Protein AF-A0AAV0GW16-F1 (afdb_monomer)

Mean predicted aligned error: 17.38 Å

Structure (mmCIF, N/CA/C/O backbone):
data_AF-A0AAV0GW16-F1
#
_entry.id   AF-A0AAV0GW1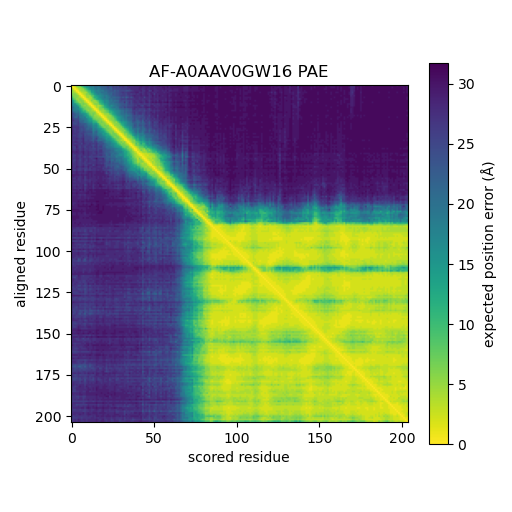6-F1
#
loop_
_atom_site.group_PDB
_atom_site.id
_atom_site.type_symbol
_atom_site.label_atom_id
_atom_site.label_alt_id
_atom_site.label_comp_id
_atom_site.label_asym_id
_atom_site.label_entity_id
_atom_site.label_seq_id
_atom_site.pdbx_PDB_ins_code
_atom_site.Cartn_x
_atom_site.Cartn_y
_atom_site.Cartn_z
_atom_site.occupancy
_atom_site.B_iso_or_equiv
_atom_site.auth_seq_id
_atom_site.auth_comp_id
_atom_site.auth_asym_id
_atom_site.auth_atom_id
_atom_site.pdbx_PDB_model_num
ATOM 1 N N . MET A 1 1 ? -28.898 -43.287 34.924 1.00 39.19 1 MET A N 1
ATOM 2 C CA . MET A 1 1 ? -27.456 -43.351 35.242 1.00 39.19 1 MET A CA 1
ATOM 3 C C . MET A 1 1 ? -26.983 -41.937 35.563 1.00 39.19 1 MET A C 1
ATOM 5 O O . MET A 1 1 ? -27.220 -41.078 34.731 1.00 39.19 1 MET A O 1
ATOM 9 N N . ALA A 1 2 ? -26.472 -41.736 36.789 1.00 35.16 2 ALA A N 1
ATOM 10 C CA . ALA A 1 2 ? -25.696 -40.616 37.378 1.00 35.16 2 ALA A CA 1
ATOM 11 C C . ALA A 1 2 ? -25.760 -39.210 36.710 1.00 35.16 2 ALA A C 1
ATOM 13 O O . ALA A 1 2 ? -25.444 -39.069 35.538 1.00 35.16 2 ALA A O 1
ATOM 14 N N . ALA A 1 3 ? -26.213 -38.130 37.377 1.00 35.91 3 ALA A N 1
ATOM 15 C CA . ALA A 1 3 ? -25.505 -37.348 38.424 1.00 35.91 3 ALA A CA 1
ATOM 16 C C . ALA A 1 3 ? -24.067 -36.971 37.994 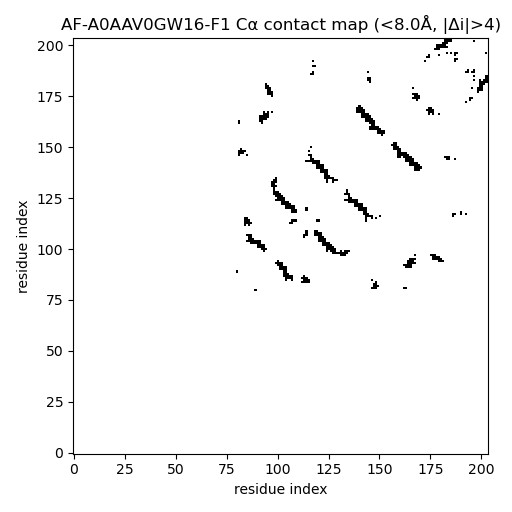1.00 35.91 3 ALA A C 1
ATOM 18 O O . ALA A 1 3 ? -23.332 -37.836 37.549 1.00 35.91 3 A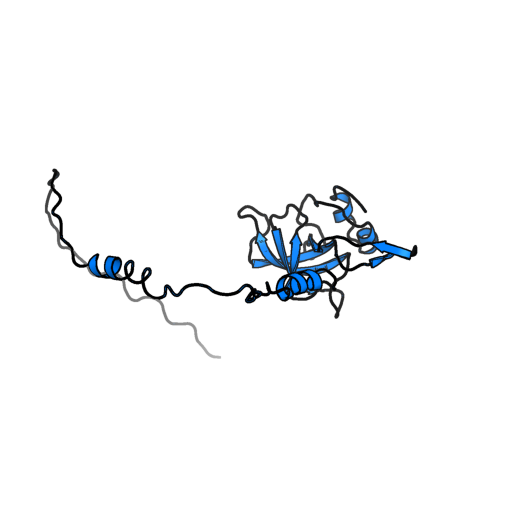LA A O 1
ATOM 19 N N . SER A 1 4 ? -23.504 -35.768 38.107 1.00 33.09 4 SER A N 1
ATOM 20 C CA . SER A 1 4 ? -23.794 -34.498 38.788 1.00 33.09 4 SER A CA 1
ATOM 21 C C . SER A 1 4 ? -22.495 -33.682 38.637 1.00 33.09 4 SER A C 1
ATOM 23 O O . SER A 1 4 ? -21.458 -34.286 38.880 1.00 33.09 4 SER A O 1
ATOM 25 N N . PHE A 1 5 ? -22.501 -32.383 38.293 1.00 35.19 5 PHE A N 1
ATOM 26 C CA . PHE A 1 5 ? -21.521 -31.383 38.795 1.00 35.19 5 PHE A CA 1
ATOM 27 C C . PHE A 1 5 ? -21.791 -29.976 38.219 1.00 35.19 5 PHE A C 1
ATOM 29 O O . PHE A 1 5 ? -21.162 -29.521 37.270 1.00 35.19 5 PHE A O 1
ATOM 36 N N . VAL A 1 6 ? -22.736 -29.257 38.824 1.00 39.56 6 VAL A N 1
ATOM 37 C CA . VAL A 1 6 ? -22.794 -27.787 38.788 1.00 39.56 6 VAL A CA 1
ATOM 38 C C . VAL A 1 6 ? -23.105 -27.351 40.213 1.00 39.56 6 VAL A C 1
ATOM 40 O O . VAL A 1 6 ? -24.219 -27.570 40.674 1.00 39.56 6 VAL A O 1
ATOM 43 N N . SER A 1 7 ? -22.138 -26.789 40.941 1.00 32.28 7 SER A N 1
ATOM 44 C CA . SER A 1 7 ? -22.401 -25.881 42.070 1.00 32.28 7 SER A CA 1
ATOM 45 C C . SER A 1 7 ? -21.114 -25.268 42.635 1.00 32.28 7 SER A C 1
ATOM 47 O O . SER A 1 7 ? -20.052 -25.880 42.567 1.00 32.28 7 SER A O 1
ATOM 49 N N . LYS A 1 8 ? -21.302 -24.102 43.279 1.00 33.88 8 LYS A N 1
ATOM 50 C CA . LYS A 1 8 ? -20.370 -23.269 44.070 1.00 33.88 8 LYS A CA 1
ATOM 51 C C . LYS A 1 8 ? -19.524 -22.317 43.205 1.00 33.88 8 LYS A C 1
ATOM 53 O O . LYS A 1 8 ? -18.717 -22.756 42.410 1.00 33.88 8 LYS A O 1
ATOM 58 N N . PHE A 1 9 ? -19.678 -20.993 43.261 1.00 29.83 9 PHE A N 1
ATOM 59 C CA . PHE A 1 9 ? -19.830 -20.138 44.440 1.00 29.83 9 PHE A CA 1
ATOM 60 C C . PHE A 1 9 ? -20.641 -18.870 44.104 1.00 29.83 9 PHE A C 1
ATOM 62 O O . PHE A 1 9 ? -20.301 -18.117 43.196 1.00 29.83 9 PHE A O 1
ATOM 69 N N . SER A 1 10 ? -21.694 -18.614 44.876 1.00 31.56 10 SER A N 1
ATOM 70 C CA . SER A 1 10 ? -22.398 -17.334 44.966 1.00 31.56 10 SER A CA 1
ATOM 71 C C . SER A 1 10 ? -22.717 -17.105 46.443 1.00 31.56 10 SER A C 1
ATOM 73 O O . SER A 1 10 ? -23.150 -18.039 47.112 1.00 31.56 10 SER A O 1
ATOM 75 N N . ARG A 1 11 ? -22.549 -15.855 46.896 1.00 33.62 11 ARG A N 1
ATOM 76 C CA . ARG A 1 11 ? -22.995 -15.268 48.178 1.00 33.62 11 ARG A CA 1
ATOM 77 C C . ARG A 1 11 ? -22.187 -15.594 49.440 1.00 33.62 11 ARG A C 1
ATOM 79 O O . ARG A 1 11 ? -22.457 -16.575 50.112 1.00 33.62 11 ARG A O 1
ATOM 86 N N . VAL A 1 12 ? -21.344 -14.635 49.828 1.00 39.59 12 VAL A N 1
ATOM 87 C CA . VAL A 1 12 ? -21.181 -14.087 51.195 1.00 39.59 12 VAL A CA 1
ATOM 88 C C . VAL A 1 12 ? -20.688 -12.645 50.981 1.00 39.59 12 VAL A C 1
ATOM 90 O O . VAL A 1 12 ? -19.811 -12.445 50.154 1.00 39.59 12 VAL A O 1
ATOM 93 N N . GLY A 1 13 ? -21.174 -11.560 51.572 1.00 31.42 13 GLY A N 1
ATOM 94 C CA . GLY A 1 13 ? -22.256 -11.285 52.502 1.00 31.42 13 GLY A CA 1
ATOM 95 C C . GLY A 1 13 ? -22.399 -9.755 52.532 1.00 31.42 13 GLY A C 1
ATOM 96 O O . GLY A 1 13 ? -21.408 -9.028 52.494 1.00 31.42 13 GLY A O 1
ATOM 97 N N . ARG A 1 14 ? -23.637 -9.267 52.513 1.00 35.84 14 ARG A N 1
ATOM 98 C CA . ARG A 1 14 ? -24.006 -7.858 52.678 1.00 35.84 14 ARG A CA 1
ATOM 99 C C . ARG A 1 14 ? -24.719 -7.758 54.031 1.00 35.84 14 ARG A C 1
ATOM 101 O O . ARG A 1 14 ? -25.524 -8.637 54.322 1.00 35.84 14 ARG A O 1
ATOM 108 N N . SER A 1 15 ? -24.481 -6.659 54.752 1.00 31.80 15 SER A N 1
ATOM 109 C CA . SER A 1 15 ? -25.256 -6.137 55.897 1.00 31.80 15 SER A CA 1
ATOM 110 C C . SER A 1 15 ? -24.822 -6.536 57.314 1.00 31.80 15 SER A C 1
ATOM 112 O O . SER A 1 15 ? -25.189 -7.604 57.783 1.00 31.80 15 SER A O 1
ATOM 114 N N . LEU A 1 16 ? -24.182 -5.588 58.012 1.00 41.06 16 LEU A N 1
ATOM 115 C CA . LEU A 1 16 ? -24.528 -5.093 59.360 1.00 41.06 16 LEU A CA 1
ATOM 116 C C . LEU A 1 16 ? -24.156 -3.585 59.347 1.00 41.06 16 LEU A C 1
ATOM 118 O O . LEU A 1 16 ? -23.026 -3.254 59.006 1.00 41.06 16 LEU A O 1
ATOM 122 N N . LEU A 1 17 ? -25.127 -2.654 59.317 1.00 36.16 17 LEU A N 1
ATOM 123 C CA . LEU A 1 17 ? -25.604 -1.853 60.471 1.00 36.16 17 LEU A CA 1
ATOM 124 C C . LEU A 1 17 ? -24.424 -1.319 61.301 1.00 36.16 17 LEU A C 1
ATOM 126 O O . LEU A 1 17 ? -23.663 -2.109 61.834 1.00 36.16 17 LEU A O 1
ATOM 130 N N . GLY A 1 18 ? -24.148 -0.028 61.444 1.00 28.59 18 GLY A N 1
ATOM 131 C CA . GLY A 1 18 ? -24.981 1.154 61.665 1.00 28.59 18 GLY A CA 1
ATOM 132 C C . GLY A 1 18 ? -24.067 2.090 62.478 1.00 28.59 18 GLY A C 1
ATOM 133 O O . GLY A 1 18 ? -23.353 1.629 63.357 1.00 28.59 18 GLY A O 1
ATOM 134 N N . GLY A 1 19 ? -23.851 3.327 62.047 1.00 29.55 19 GLY A N 1
ATOM 135 C CA . GLY A 1 19 ? -24.472 4.466 62.713 1.00 29.55 19 GLY A CA 1
ATOM 136 C C . GLY A 1 19 ? -23.567 5.040 63.804 1.00 29.55 19 GLY A C 1
ATOM 137 O O . GLY A 1 19 ? -23.519 4.497 64.893 1.00 29.55 19 GLY A O 1
ATOM 138 N N . LEU A 1 20 ? -22.904 6.161 63.514 1.00 36.94 20 LEU A N 1
ATOM 139 C CA . LEU A 1 20 ? -22.552 7.186 64.499 1.00 36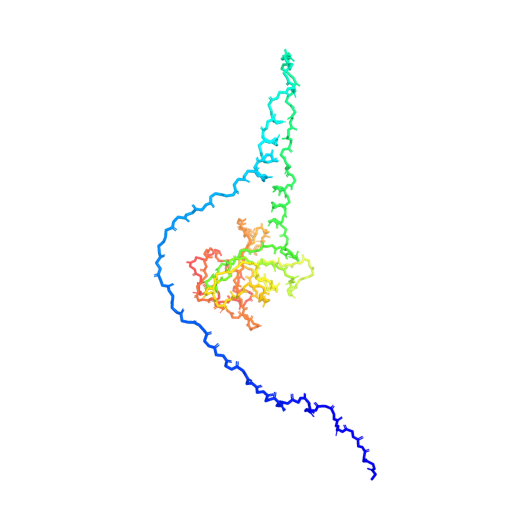.94 20 LEU A CA 1
ATOM 140 C C . LEU A 1 20 ? -22.448 8.531 63.766 1.00 36.94 20 LEU A C 1
ATOM 142 O O . LEU A 1 20 ? -21.527 8.799 63.000 1.00 36.94 20 LEU A O 1
ATOM 146 N N . SER A 1 21 ? -23.484 9.334 63.982 1.00 35.69 21 SER A N 1
ATOM 147 C CA . SER A 1 21 ? -23.526 10.790 63.845 1.00 35.69 21 SER A CA 1
ATOM 148 C C . SER A 1 21 ? -22.483 11.424 64.795 1.00 35.69 21 SER A C 1
ATOM 150 O O . SER A 1 21 ? -22.167 10.797 65.799 1.00 35.69 21 SER A O 1
ATOM 152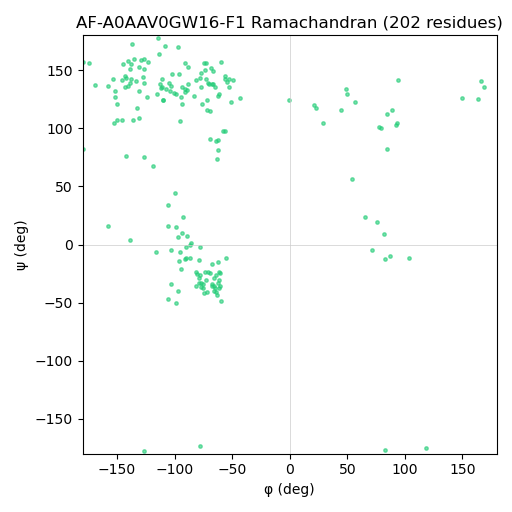 N N . ASN A 1 22 ? -21.929 12.628 64.655 1.00 39.06 22 ASN A N 1
ATOM 153 C CA . ASN A 1 22 ? -22.527 13.925 64.350 1.00 39.06 22 ASN A CA 1
ATOM 154 C C . ASN A 1 22 ? -21.403 14.987 64.303 1.00 39.06 22 ASN A C 1
ATOM 156 O O . ASN A 1 22 ? -20.412 14.840 65.009 1.00 39.06 22 ASN A O 1
ATOM 160 N N . ASN A 1 23 ? -21.680 16.085 63.589 1.00 34.44 23 ASN A N 1
ATOM 161 C CA . ASN A 1 23 ? -21.263 17.476 63.838 1.00 34.44 23 ASN A CA 1
ATOM 162 C C . ASN A 1 23 ? -19.768 17.828 63.967 1.00 34.44 23 ASN A C 1
ATOM 164 O O . ASN A 1 23 ? -19.107 17.442 64.918 1.00 34.44 23 ASN A O 1
ATOM 168 N N . ILE A 1 24 ? -19.311 18.751 63.112 1.00 40.38 24 ILE A N 1
ATOM 169 C CA . ILE A 1 24 ? -18.955 20.119 63.530 1.00 40.38 24 ILE A CA 1
ATOM 170 C C . ILE A 1 24 ? -18.999 21.046 62.307 1.00 40.38 24 ILE A C 1
ATOM 172 O O . ILE A 1 24 ? -18.590 20.710 61.197 1.00 40.38 24 ILE A O 1
ATOM 176 N N . SER A 1 25 ? -19.589 22.201 62.565 1.00 34.25 25 SER A N 1
ATOM 177 C CA . SER A 1 25 ? -19.971 23.291 61.688 1.00 34.25 25 SER A CA 1
ATOM 178 C C . SER A 1 25 ? -18.786 24.133 61.196 1.00 34.25 25 SER A C 1
ATOM 180 O O . SER A 1 25 ? -17.801 24.316 61.902 1.00 34.25 25 SER A O 1
ATOM 182 N N . SER A 1 26 ? -18.955 24.692 59.995 1.00 37.28 26 SER A N 1
ATOM 183 C CA . SER A 1 26 ? -18.597 26.060 59.578 1.00 37.28 26 SER A CA 1
ATOM 184 C C . SER A 1 26 ? -17.518 26.830 60.359 1.00 37.28 26 SER A C 1
ATOM 186 O O . SER A 1 26 ? -17.804 27.297 61.455 1.00 37.28 26 SER A O 1
ATOM 188 N N . VAL A 1 27 ? -16.408 27.177 59.694 1.00 37.12 27 VAL A N 1
ATOM 189 C CA . VAL A 1 27 ? -15.831 28.539 59.726 1.00 37.12 27 VAL A CA 1
ATOM 190 C C . VAL A 1 27 ? -15.108 28.792 58.398 1.00 37.12 27 VAL A C 1
ATOM 192 O O . VAL A 1 27 ? -14.186 28.069 58.030 1.00 37.12 27 VAL A O 1
ATOM 195 N N . ALA A 1 28 ? -15.534 29.828 57.677 1.00 34.38 28 ALA A N 1
ATOM 196 C CA . ALA A 1 28 ? -14.745 30.488 56.646 1.00 34.38 28 ALA A CA 1
ATOM 197 C C . ALA A 1 28 ? -14.016 31.678 57.286 1.00 34.38 28 ALA A C 1
ATOM 199 O O . ALA A 1 28 ? -14.663 32.415 58.025 1.00 34.38 28 ALA A O 1
ATOM 200 N N . ALA A 1 29 ? -12.723 31.865 56.992 1.00 32.16 29 ALA A N 1
ATOM 201 C CA . ALA A 1 29 ? -12.080 33.155 56.686 1.00 32.16 29 ALA A CA 1
ATOM 202 C C . ALA A 1 29 ? -10.542 33.082 56.798 1.00 32.16 29 ALA A C 1
ATOM 204 O O . ALA A 1 29 ? -9.988 32.731 57.830 1.00 32.16 29 ALA A O 1
ATOM 205 N N . SER A 1 30 ? -9.902 33.484 55.697 1.00 30.91 30 SER A N 1
ATOM 206 C CA . SER A 1 30 ? -8.703 34.328 55.585 1.00 30.91 30 SER A CA 1
ATOM 207 C C . SER A 1 30 ? -7.419 34.057 56.389 1.00 30.91 30 SER A C 1
ATOM 209 O O . SER A 1 30 ? -7.362 34.199 57.605 1.00 30.91 30 SER A O 1
ATOM 211 N N . SER A 1 31 ? -6.347 34.050 55.590 1.00 30.75 31 SER A N 1
ATOM 212 C CA . SER A 1 31 ? -5.065 34.740 55.791 1.00 30.75 31 SER A CA 1
ATOM 213 C C . SER A 1 31 ? -3.913 33.984 56.453 1.00 30.75 31 SER A C 1
ATOM 215 O O . SER A 1 31 ? -4.058 33.266 57.433 1.00 30.75 31 SER A O 1
ATOM 217 N N . THR A 1 32 ? -2.740 34.283 55.892 1.00 31.56 32 THR A N 1
ATOM 218 C CA . THR A 1 32 ? -1.381 34.062 56.394 1.00 31.56 32 THR A CA 1
ATOM 219 C C . THR A 1 32 ? -0.811 32.651 56.244 1.00 31.56 32 THR A C 1
ATOM 221 O O . THR A 1 32 ? -1.064 31.727 57.008 1.00 31.56 32 THR A O 1
ATOM 224 N N . SER A 1 33 ? 0.019 32.524 55.210 1.00 42.53 33 SER A N 1
ATOM 225 C CA . SER A 1 33 ? 1.102 31.555 55.095 1.00 42.53 33 SER A CA 1
ATOM 226 C C . SER A 1 33 ? 2.016 31.619 56.323 1.00 42.53 33 SER A C 1
ATOM 228 O O . SER A 1 33 ? 2.369 32.719 56.751 1.00 42.53 33 SER A O 1
ATOM 230 N N . PRO A 1 34 ? 2.521 30.469 56.786 1.00 42.66 34 PRO A N 1
ATOM 231 C CA . PRO A 1 34 ? 3.844 30.412 57.371 1.00 42.66 34 PRO A CA 1
ATOM 232 C C . PRO A 1 34 ? 4.773 29.550 56.517 1.00 42.66 34 PRO A C 1
ATOM 234 O O . PRO A 1 34 ? 4.467 28.423 56.122 1.00 42.66 34 PRO A O 1
ATOM 237 N N . GLU A 1 35 ? 5.924 30.143 56.235 1.00 43.62 35 GLU A N 1
ATOM 238 C CA . GLU A 1 35 ? 7.130 29.508 55.736 1.00 43.62 35 GLU A CA 1
ATOM 239 C C . GLU A 1 35 ? 7.548 28.327 56.621 1.00 43.62 35 GLU A C 1
ATOM 241 O O . GLU A 1 35 ? 7.633 28.450 57.841 1.00 43.62 35 GLU A O 1
ATOM 246 N N . LEU A 1 36 ? 7.915 27.213 55.985 1.00 40.53 36 LEU A N 1
ATOM 247 C CA . LEU A 1 36 ? 8.801 26.198 56.557 1.00 40.53 36 LEU A CA 1
ATOM 248 C C . LEU A 1 36 ? 9.956 25.939 55.580 1.00 40.53 36 LEU A C 1
ATOM 250 O O . LEU A 1 36 ? 9.963 25.022 54.764 1.00 40.53 36 LEU A O 1
ATOM 254 N N . THR A 1 37 ? 10.860 26.914 55.587 1.00 43.00 37 THR A N 1
ATOM 255 C CA . THR A 1 37 ? 12.311 26.782 55.781 1.00 43.00 37 THR A CA 1
ATOM 256 C C . THR A 1 37 ? 13.011 25.477 55.341 1.00 43.00 37 THR A C 1
ATOM 258 O O . THR A 1 37 ? 13.042 24.447 56.005 1.00 43.00 37 THR A O 1
ATOM 261 N N . SER A 1 38 ? 13.706 25.604 54.207 1.00 52.28 38 SER A N 1
ATOM 262 C CA . SER A 1 38 ? 15.170 25.444 54.100 1.00 52.28 38 SER A CA 1
ATOM 263 C C . SER A 1 38 ? 15.835 24.155 54.615 1.00 52.28 38 SER A C 1
ATOM 265 O O . SER A 1 38 ? 16.801 24.215 55.376 1.00 52.28 38 SER A O 1
ATOM 267 N N . SER A 1 39 ? 15.429 22.977 54.139 1.00 54.22 39 SER A N 1
ATOM 268 C CA . SER A 1 39 ? 16.299 21.780 54.247 1.00 54.22 39 SER A CA 1
ATOM 269 C C . SER A 1 39 ? 16.338 20.874 53.013 1.00 54.22 39 SER A C 1
ATOM 271 O O . SER A 1 39 ? 17.020 19.859 53.030 1.00 54.22 39 SER A O 1
ATOM 273 N N . SER A 1 40 ? 15.674 21.236 51.909 1.00 51.53 40 SER A N 1
ATOM 274 C CA . SER A 1 40 ? 15.709 20.439 50.662 1.00 51.53 40 SER A CA 1
ATOM 275 C C . SER A 1 40 ? 16.359 21.148 49.463 1.00 51.53 40 SER A C 1
ATOM 277 O O . SER A 1 40 ? 16.612 20.506 48.449 1.00 51.53 40 SER A O 1
ATOM 279 N N . ASN A 1 41 ? 16.721 22.433 49.586 1.00 55.97 41 ASN A N 1
ATOM 280 C CA . ASN A 1 41 ? 17.393 23.196 48.518 1.00 55.97 41 ASN A CA 1
ATOM 281 C C . ASN A 1 41 ? 18.929 23.241 48.627 1.00 55.97 41 ASN A C 1
ATOM 283 O O . ASN A 1 41 ? 19.586 23.698 47.697 1.00 55.97 41 ASN A O 1
ATOM 287 N N . ALA A 1 42 ? 19.526 22.717 49.703 1.00 51.28 42 ALA A N 1
ATOM 288 C CA . ALA A 1 42 ? 20.986 22.671 49.847 1.00 51.28 42 ALA A CA 1
ATOM 289 C C . ALA A 1 42 ? 21.642 21.535 49.033 1.00 51.28 42 ALA A C 1
ATOM 291 O O . ALA A 1 42 ? 22.787 21.665 48.610 1.00 51.28 42 ALA A O 1
ATOM 292 N N . LEU A 1 43 ? 20.912 20.449 48.744 1.00 52.84 43 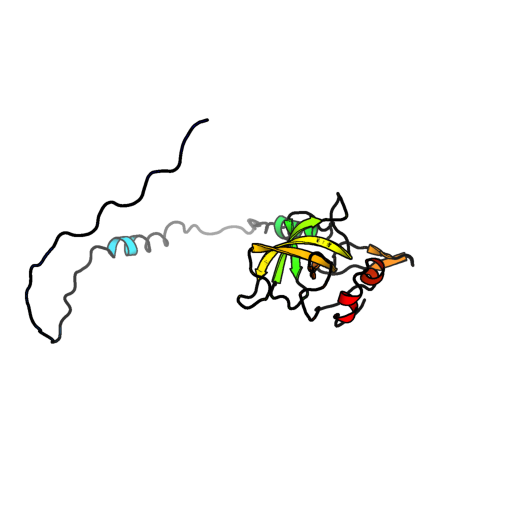LEU A N 1
ATOM 293 C CA . LEU A 1 43 ? 21.407 19.378 47.868 1.00 52.84 43 LEU A CA 1
ATOM 294 C C . LEU A 1 43 ? 21.312 19.743 46.381 1.00 52.84 43 LEU A C 1
ATOM 296 O O . LEU A 1 43 ? 22.158 19.321 45.597 1.00 52.84 43 LEU A O 1
ATOM 300 N N . TYR A 1 44 ? 20.343 20.580 45.999 1.00 53.94 44 TYR A N 1
ATOM 301 C CA . TYR A 1 44 ? 20.201 21.037 44.616 1.00 53.94 44 TYR A CA 1
ATOM 302 C C . TYR A 1 44 ? 21.154 22.188 44.253 1.00 53.94 44 TYR A C 1
ATOM 304 O O . TYR A 1 44 ? 21.557 22.279 43.101 1.00 53.94 44 TYR A O 1
ATOM 312 N N . GLN A 1 45 ? 21.616 22.992 45.220 1.00 50.22 45 GLN A N 1
ATOM 313 C CA . GLN A 1 45 ? 22.629 24.034 44.972 1.00 50.22 45 GLN A CA 1
ATOM 314 C C . GLN A 1 45 ? 24.090 23.576 45.147 1.00 50.22 45 GLN A C 1
ATOM 316 O O . GLN A 1 45 ? 25.000 24.282 44.713 1.00 50.22 45 GLN A O 1
ATOM 321 N N . MET A 1 46 ? 24.358 22.391 45.712 1.00 48.59 46 MET A N 1
ATOM 322 C CA . MET A 1 46 ? 25.714 21.808 45.698 1.00 48.59 46 MET A CA 1
ATOM 323 C C . MET A 1 46 ? 26.053 21.089 44.384 1.00 48.59 46 MET A C 1
ATOM 325 O O . MET A 1 46 ? 27.230 20.979 44.049 1.00 48.59 46 MET A O 1
ATOM 329 N N . LEU A 1 47 ? 25.055 20.637 43.617 1.00 51.44 47 LEU A N 1
ATOM 330 C CA . LEU A 1 47 ? 25.288 19.925 42.353 1.00 51.44 47 LEU A CA 1
ATOM 331 C C . LEU A 1 47 ? 25.447 20.846 41.133 1.00 51.44 47 LEU A C 1
ATOM 333 O O . LEU A 1 47 ? 25.940 20.394 40.104 1.00 51.44 47 LEU A O 1
ATOM 337 N N . GLU A 1 48 ? 25.137 22.139 41.248 1.00 52.56 48 GLU A N 1
ATOM 338 C CA . GLU A 1 48 ? 25.383 23.118 40.173 1.00 52.56 48 GLU A CA 1
ATOM 339 C C . GLU A 1 48 ? 26.757 23.810 40.263 1.00 52.56 48 GLU A C 1
ATOM 341 O O . GLU A 1 48 ? 27.225 24.379 39.279 1.00 52.56 48 GLU A O 1
ATOM 346 N N . ASN A 1 49 ? 27.475 23.684 41.385 1.00 48.56 49 ASN A N 1
ATOM 347 C CA . ASN A 1 49 ? 28.811 24.278 41.563 1.00 48.56 49 ASN A CA 1
ATOM 348 C C . ASN A 1 49 ? 29.983 23.311 41.302 1.00 48.56 49 ASN A C 1
ATOM 350 O O . ASN A 1 49 ? 31.141 23.680 41.486 1.00 48.56 49 ASN A O 1
ATOM 354 N N . LEU A 1 50 ? 29.706 22.098 40.814 1.00 43.22 50 LEU A N 1
ATOM 355 C CA . LEU A 1 50 ? 30.715 21.109 40.401 1.00 43.22 50 LEU A CA 1
ATOM 356 C C . LEU A 1 50 ? 30.840 20.965 38.874 1.00 43.22 50 LEU A C 1
ATOM 358 O O . LEU A 1 50 ? 31.433 20.006 38.392 1.00 43.22 50 LEU A O 1
ATOM 362 N N . SER A 1 51 ? 30.316 21.929 38.107 1.00 49.81 51 SER A N 1
ATOM 363 C CA . SER A 1 51 ? 30.471 21.966 36.644 1.00 49.81 51 SER A CA 1
ATOM 364 C C . SER A 1 51 ? 31.516 22.976 36.151 1.00 49.81 51 SER A C 1
ATOM 366 O O . SER A 1 51 ? 31.793 23.017 34.954 1.00 49.81 51 SER A O 1
ATOM 368 N N . TYR A 1 52 ? 32.122 23.788 37.026 1.00 51.00 52 TYR A N 1
ATOM 369 C CA . TYR A 1 52 ? 33.024 24.859 36.589 1.00 51.00 52 TYR A CA 1
ATOM 370 C C . TYR A 1 52 ? 34.225 25.046 37.518 1.00 51.00 52 TYR A C 1
ATOM 372 O O . TYR A 1 52 ? 34.270 26.001 38.287 1.00 51.00 52 TYR A O 1
ATOM 380 N N . ARG A 1 53 ? 35.212 24.146 37.425 1.00 50.69 53 ARG A N 1
ATOM 381 C CA . ARG A 1 53 ? 36.668 24.402 37.550 1.00 50.69 53 ARG A CA 1
ATOM 382 C C . ARG A 1 53 ? 37.408 23.078 37.732 1.00 50.69 53 ARG A C 1
ATOM 384 O O . ARG A 1 53 ? 36.966 22.243 38.506 1.00 50.69 53 ARG A O 1
ATOM 391 N N . LEU A 1 54 ? 38.572 22.980 37.078 1.00 43.62 54 LEU A N 1
ATOM 392 C CA . LEU A 1 54 ? 39.421 21.796 36.842 1.00 43.62 54 LEU A CA 1
ATOM 393 C C . LEU A 1 54 ? 38.923 21.039 35.598 1.00 43.62 54 LEU A C 1
ATOM 395 O O . LEU A 1 54 ? 38.110 20.138 35.690 1.00 43.62 54 LEU A O 1
ATOM 399 N N . PHE A 1 55 ? 39.276 21.420 34.375 1.00 37.62 55 PHE A N 1
ATOM 400 C CA . PHE A 1 55 ? 40.640 21.476 33.860 1.00 37.62 55 PHE A CA 1
ATOM 401 C C . PHE A 1 55 ? 40.749 22.587 32.807 1.00 37.62 55 PHE A C 1
ATOM 403 O O . PHE A 1 55 ? 40.260 22.458 31.689 1.00 37.62 55 PHE A O 1
ATOM 410 N N . GLY A 1 56 ? 41.411 23.682 33.175 1.00 42.75 56 GLY A N 1
ATOM 411 C CA . GLY A 1 56 ? 42.034 24.581 32.215 1.00 42.75 56 GLY A CA 1
ATOM 412 C C . GLY A 1 56 ? 43.495 24.178 32.080 1.00 42.75 56 GLY A C 1
ATOM 413 O O . GLY A 1 56 ? 44.274 24.444 32.989 1.00 42.75 56 GLY A O 1
ATOM 414 N N . TYR A 1 57 ? 43.856 23.557 30.960 1.00 43.16 57 TYR A N 1
ATOM 415 C CA . TYR A 1 57 ? 45.226 23.551 30.460 1.00 43.16 57 TYR A CA 1
ATOM 416 C C . TYR A 1 57 ? 45.195 23.943 28.985 1.00 43.16 57 TYR A C 1
ATOM 418 O O . TYR A 1 57 ? 44.656 23.245 28.133 1.00 43.16 57 TYR A O 1
ATOM 426 N N . VAL A 1 58 ? 45.694 25.157 28.778 1.00 43.88 58 VAL A N 1
ATOM 427 C CA . VAL A 1 58 ? 46.397 25.716 27.622 1.00 43.88 58 VAL A CA 1
ATOM 428 C C . VAL A 1 58 ? 46.614 24.750 26.445 1.00 43.88 58 VAL A C 1
ATOM 430 O O . VAL A 1 58 ? 47.242 23.703 26.583 1.00 43.88 58 VAL A O 1
ATOM 433 N N . LEU A 1 59 ? 46.138 25.189 25.275 1.00 47.91 59 LEU A N 1
ATOM 434 C CA . LEU A 1 59 ? 46.432 24.652 23.943 1.00 47.91 59 LEU A CA 1
ATOM 435 C C . LEU A 1 59 ? 47.945 24.491 23.727 1.00 47.91 59 LEU A C 1
ATOM 437 O O . LEU A 1 59 ? 48.715 25.394 24.059 1.00 47.91 59 LEU A O 1
ATOM 441 N N . PRO A 1 60 ? 48.364 23.413 23.052 1.00 46.19 60 PRO A N 1
ATOM 442 C CA . PRO A 1 60 ? 48.858 23.662 21.702 1.00 46.19 60 PRO A CA 1
ATOM 443 C C . PRO A 1 60 ? 48.451 22.588 20.679 1.00 46.19 60 PRO A C 1
ATOM 445 O O . PRO A 1 60 ? 48.253 21.422 21.005 1.00 46.19 60 PRO A O 1
ATOM 448 N N . CYS A 1 61 ? 48.488 23.011 19.415 1.00 35.47 61 CYS A N 1
ATOM 449 C CA . CYS A 1 61 ? 48.644 22.209 18.199 1.00 35.47 61 CYS A CA 1
ATOM 450 C C . CYS A 1 61 ? 47.397 21.626 17.496 1.00 35.47 61 CYS A C 1
ATOM 452 O O . CYS A 1 61 ? 46.720 20.708 17.956 1.00 35.47 61 CYS A O 1
ATOM 454 N N . ASP A 1 62 ? 47.214 22.131 16.273 1.00 48.25 62 ASP A N 1
ATOM 455 C CA . ASP A 1 62 ? 46.271 21.775 15.210 1.00 48.25 62 ASP A CA 1
ATOM 456 C C . ASP A 1 62 ? 46.448 20.350 14.652 1.00 48.25 62 ASP A C 1
ATOM 458 O O . ASP A 1 62 ? 46.938 20.161 13.539 1.00 48.25 62 ASP A O 1
ATOM 462 N N . SER A 1 63 ? 46.062 19.302 15.384 1.00 51.31 63 SER A N 1
ATOM 463 C CA . SER A 1 63 ? 46.037 17.950 14.774 1.00 51.31 63 SER A CA 1
ATOM 464 C C . SER A 1 63 ? 45.128 16.909 15.429 1.00 51.31 63 SER A C 1
ATOM 466 O O . SER A 1 63 ? 45.216 15.729 15.108 1.00 51.31 63 SER A O 1
ATOM 468 N N . CYS A 1 64 ? 44.183 17.308 16.277 1.00 41.38 64 CYS A N 1
ATOM 469 C CA . CYS A 1 64 ? 43.134 16.400 16.747 1.00 41.38 64 CYS A CA 1
ATOM 470 C C . CYS A 1 64 ? 41.754 16.907 16.338 1.00 41.38 64 CYS A C 1
ATOM 472 O O . CYS A 1 64 ? 40.909 17.240 17.164 1.00 41.38 64 CYS A O 1
ATOM 474 N N . LEU A 1 65 ? 41.505 16.879 15.027 1.00 45.31 65 LEU A N 1
ATOM 475 C CA . LEU A 1 65 ? 40.183 16.515 14.525 1.00 45.31 65 LEU A CA 1
ATOM 476 C C . LEU A 1 65 ? 39.938 15.071 14.970 1.00 45.31 65 LEU A C 1
ATOM 478 O O . LEU A 1 65 ? 40.174 14.119 14.230 1.00 45.31 65 LEU A O 1
ATOM 482 N N . PHE A 1 66 ? 39.513 14.910 16.223 1.00 37.41 66 PHE A N 1
ATOM 483 C CA . PHE A 1 66 ? 38.816 13.715 16.652 1.00 37.41 66 PHE A CA 1
ATOM 484 C C . PHE A 1 66 ? 37.521 13.717 15.842 1.00 37.41 66 PHE A C 1
ATOM 486 O O . PHE A 1 66 ? 36.536 14.361 16.200 1.00 37.41 66 PHE A O 1
ATOM 493 N N . LEU A 1 67 ? 37.594 13.104 14.661 1.00 46.06 67 LEU A N 1
ATOM 494 C CA . LEU A 1 67 ? 36.453 12.790 13.830 1.00 46.06 67 LEU A CA 1
ATOM 495 C C . LEU A 1 67 ? 35.524 11.954 14.706 1.00 46.06 67 LEU A C 1
ATOM 497 O O . LEU A 1 67 ? 35.705 10.749 14.862 1.00 46.06 67 LEU A O 1
ATOM 501 N N . MET A 1 68 ? 34.522 12.606 15.294 1.00 44.94 68 MET A N 1
ATOM 502 C CA . MET A 1 68 ? 33.267 11.928 15.547 1.00 44.94 68 MET A CA 1
ATOM 503 C C . MET A 1 68 ? 32.748 11.552 14.163 1.00 44.94 68 MET A C 1
ATOM 505 O O . MET A 1 68 ? 32.113 12.353 13.481 1.00 44.94 68 MET A O 1
ATOM 509 N N . GLU A 1 69 ? 33.130 10.362 13.700 1.00 52.34 69 GLU A N 1
ATOM 510 C CA . GLU A 1 69 ? 32.474 9.710 12.581 1.00 52.34 69 GLU A CA 1
ATOM 511 C C . GLU A 1 69 ? 31.003 9.567 12.971 1.00 52.34 69 GLU A C 1
ATOM 513 O O . GLU A 1 69 ? 30.605 8.672 13.718 1.00 52.34 69 GLU A O 1
ATOM 518 N N . GLU A 1 70 ? 30.192 10.508 12.489 1.00 56.97 70 GLU A N 1
ATOM 519 C CA . GLU A 1 70 ? 28.752 10.345 12.359 1.00 56.97 70 GLU A CA 1
ATOM 520 C C . GLU A 1 70 ? 28.499 8.939 11.797 1.00 56.97 70 GLU A C 1
ATOM 522 O O . GLU A 1 70 ? 29.092 8.584 10.770 1.00 56.97 70 GLU A O 1
ATOM 527 N N . PRO A 1 71 ? 27.668 8.102 12.440 1.00 49.81 71 PRO A N 1
ATOM 528 C CA . PRO A 1 71 ? 27.521 6.713 12.047 1.00 49.81 71 PRO A CA 1
ATOM 529 C C . PRO A 1 71 ? 26.809 6.644 10.691 1.00 49.81 71 PRO A C 1
ATOM 531 O O . PRO A 1 71 ? 25.585 6.527 10.592 1.00 49.81 71 PRO A O 1
ATOM 534 N N . SER A 1 72 ? 27.602 6.652 9.621 1.00 54.03 72 SER A N 1
ATOM 535 C CA . SER A 1 72 ? 27.206 6.425 8.227 1.00 54.03 72 SER A CA 1
ATOM 536 C C . SER A 1 72 ? 26.472 5.088 8.035 1.00 54.03 72 SER A C 1
ATOM 538 O O . SER A 1 72 ? 25.812 4.872 7.015 1.00 54.03 72 SER A O 1
ATOM 540 N N . SER A 1 73 ? 26.494 4.210 9.044 1.00 50.53 73 SER A N 1
ATOM 541 C CA . SER A 1 73 ? 25.712 2.977 9.129 1.00 50.53 73 SER A CA 1
ATOM 542 C C . SER A 1 73 ? 24.195 3.210 9.238 1.00 50.53 73 SER A C 1
ATOM 544 O O . SER A 1 73 ? 23.429 2.470 8.630 1.00 50.53 73 SER A O 1
ATOM 546 N N . TRP A 1 74 ? 23.707 4.248 9.930 1.00 46.12 74 TRP A N 1
ATOM 547 C CA . TRP A 1 74 ? 22.255 4.446 10.097 1.00 46.12 74 TRP A CA 1
ATOM 548 C C . TRP A 1 74 ? 21.576 4.958 8.821 1.00 46.12 74 TRP A C 1
ATOM 550 O O . TRP A 1 74 ? 20.513 4.463 8.436 1.00 46.12 74 TRP A O 1
ATOM 560 N N . LEU A 1 75 ? 22.213 5.897 8.116 1.00 49.25 75 LEU A N 1
ATOM 561 C CA . LEU A 1 75 ? 21.745 6.385 6.814 1.00 49.25 75 LEU A CA 1
ATOM 562 C C . LEU A 1 75 ? 21.851 5.309 5.724 1.00 49.25 75 LEU A C 1
ATOM 564 O O . LEU A 1 75 ? 20.975 5.240 4.857 1.00 49.25 75 LEU A O 1
ATOM 568 N N . SER A 1 76 ? 22.863 4.439 5.786 1.00 50.94 76 SER A N 1
ATOM 569 C CA . SER A 1 76 ? 23.012 3.315 4.855 1.00 50.94 76 SER A CA 1
ATOM 570 C C . SER A 1 76 ? 22.034 2.172 5.145 1.00 50.94 76 SER A C 1
ATOM 572 O O . SER A 1 76 ? 21.446 1.657 4.199 1.00 50.94 76 SER A O 1
ATOM 574 N N . ILE A 1 77 ? 21.729 1.839 6.406 1.00 50.72 77 ILE A N 1
ATOM 575 C CA . ILE A 1 77 ? 20.696 0.844 6.762 1.00 50.72 77 ILE A CA 1
ATOM 576 C C . ILE A 1 77 ? 19.304 1.299 6.294 1.00 50.72 77 ILE A C 1
ATOM 578 O O . ILE A 1 77 ? 18.560 0.506 5.708 1.00 50.72 77 ILE A O 1
ATOM 582 N N . LEU A 1 78 ? 18.954 2.578 6.483 1.00 50.38 78 LEU A N 1
ATOM 583 C CA . LEU A 1 78 ? 17.685 3.134 5.997 1.00 50.38 78 LEU A CA 1
ATOM 584 C C . LEU A 1 78 ? 17.618 3.162 4.457 1.00 50.38 78 LEU A C 1
ATOM 586 O O . LEU A 1 78 ? 16.590 2.790 3.885 1.00 50.38 78 LEU A O 1
ATOM 590 N N . HIS A 1 79 ? 18.717 3.501 3.770 1.00 53.81 79 HIS A N 1
ATOM 591 C CA . HIS A 1 79 ? 18.802 3.427 2.304 1.00 53.81 79 HIS A CA 1
ATOM 592 C C . HIS A 1 79 ? 18.764 1.987 1.764 1.00 53.81 79 HIS A C 1
ATOM 594 O O . HIS A 1 79 ? 18.154 1.728 0.722 1.00 53.81 79 HIS A O 1
ATOM 600 N N . GLN A 1 80 ? 19.368 1.031 2.471 1.00 50.84 80 GLN A N 1
ATOM 601 C CA . GLN A 1 80 ? 19.436 -0.371 2.060 1.00 50.84 80 GLN A CA 1
ATOM 602 C C . GLN A 1 80 ? 18.084 -1.082 2.205 1.00 50.84 80 GLN A C 1
ATOM 604 O O . GLN A 1 80 ? 17.739 -1.936 1.383 1.00 50.84 80 GLN A O 1
ATOM 609 N N . GLN A 1 81 ? 17.253 -0.670 3.168 1.00 55.41 81 GLN A N 1
ATOM 610 C CA . GLN A 1 81 ? 15.861 -1.128 3.243 1.00 55.41 81 GLN A CA 1
ATOM 611 C C . GLN A 1 81 ? 14.968 -0.544 2.139 1.00 55.41 81 GLN A C 1
ATOM 613 O O . GLN A 1 81 ? 13.960 -1.157 1.790 1.00 55.41 81 GLN A O 1
ATOM 618 N N . HIS A 1 82 ? 15.321 0.607 1.557 1.00 59.00 82 HIS A N 1
ATOM 619 C CA . HIS A 1 82 ? 14.550 1.190 0.457 1.00 59.00 82 HIS A CA 1
ATOM 620 C C . HIS A 1 82 ? 14.711 0.399 -0.849 1.00 59.00 82 HIS A C 1
ATOM 622 O O . HIS A 1 82 ? 13.725 0.165 -1.540 1.00 59.00 82 HIS A O 1
ATOM 628 N N . ARG A 1 83 ? 15.921 -0.064 -1.185 1.00 63.97 83 ARG A N 1
ATOM 629 C CA . ARG A 1 83 ? 16.212 -0.685 -2.497 1.00 63.97 83 ARG A CA 1
ATOM 630 C C . ARG A 1 83 ? 16.100 -2.213 -2.548 1.00 63.97 83 ARG A C 1
ATOM 632 O O . ARG A 1 83 ? 16.500 -2.818 -3.536 1.00 63.97 83 ARG A O 1
ATOM 639 N N . THR A 1 84 ? 15.570 -2.846 -1.508 1.00 78.69 84 THR A N 1
ATOM 640 C CA . THR A 1 84 ? 15.384 -4.304 -1.438 1.00 78.69 84 THR A CA 1
ATOM 641 C C . THR A 1 84 ? 13.905 -4.687 -1.552 1.00 78.69 84 THR A C 1
ATOM 643 O O . THR A 1 84 ? 13.020 -3.830 -1.560 1.00 78.69 84 THR A O 1
ATOM 646 N N . PHE A 1 85 ? 13.608 -5.984 -1.700 1.00 89.00 85 PHE A N 1
ATOM 647 C CA . PHE A 1 85 ? 12.226 -6.472 -1.664 1.00 89.00 85 PHE A CA 1
ATOM 648 C C . PHE A 1 85 ? 11.542 -6.066 -0.354 1.00 89.00 85 PHE A C 1
ATOM 650 O O . PHE A 1 85 ? 12.159 -6.081 0.711 1.00 89.00 85 PHE A O 1
ATOM 657 N N . ILE A 1 86 ? 10.241 -5.769 -0.417 1.00 93.44 86 ILE A N 1
ATOM 658 C CA . ILE A 1 86 ? 9.466 -5.482 0.791 1.00 93.44 86 ILE A CA 1
ATOM 659 C C . ILE A 1 86 ? 9.335 -6.784 1.574 1.00 93.44 86 ILE A C 1
ATOM 661 O O . ILE A 1 86 ? 8.698 -7.734 1.122 1.00 93.44 86 ILE A O 1
ATOM 665 N N . GLN A 1 87 ? 9.933 -6.832 2.753 1.00 93.38 87 GLN A N 1
ATOM 666 C CA . GLN A 1 87 ? 10.025 -8.036 3.568 1.00 93.38 87 GLN A CA 1
ATOM 667 C C . GLN A 1 87 ? 9.492 -7.777 4.975 1.00 93.38 87 GLN A C 1
ATOM 669 O O . GLN A 1 87 ? 8.978 -6.700 5.282 1.00 93.38 87 GLN A O 1
ATOM 674 N N . MET A 1 88 ? 9.561 -8.792 5.830 1.00 93.62 88 MET A N 1
ATOM 675 C CA . MET A 1 88 ? 9.164 -8.656 7.226 1.00 93.62 88 MET A CA 1
ATOM 676 C C . MET A 1 88 ? 9.927 -7.496 7.884 1.00 93.62 88 MET A C 1
ATOM 678 O O . MET A 1 88 ? 11.119 -7.315 7.646 1.00 93.62 88 MET A O 1
ATOM 682 N N . ARG A 1 89 ? 9.233 -6.722 8.727 1.00 93.25 89 ARG A N 1
ATOM 683 C CA . ARG A 1 89 ? 9.744 -5.536 9.440 1.00 93.25 89 ARG A CA 1
ATOM 684 C C . ARG A 1 89 ? 9.992 -4.299 8.564 1.00 93.25 89 ARG A C 1
ATOM 686 O O . ARG A 1 89 ? 10.243 -3.236 9.123 1.00 93.25 89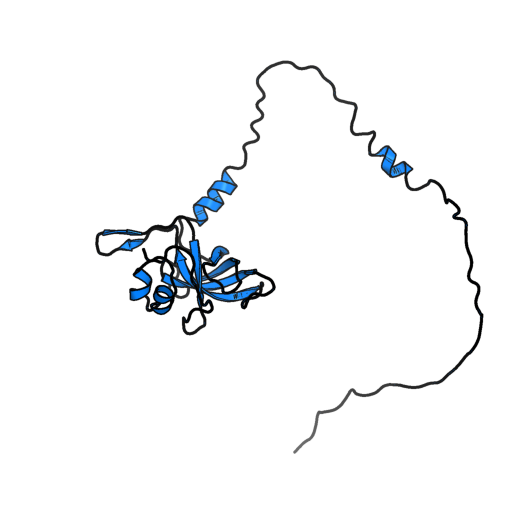 ARG A O 1
ATOM 693 N N . THR A 1 90 ? 9.835 -4.369 7.240 1.00 94.56 90 THR A N 1
ATOM 694 C CA . THR A 1 90 ? 9.894 -3.168 6.391 1.00 94.56 90 THR A CA 1
ATOM 695 C C . THR A 1 90 ? 8.769 -2.203 6.767 1.00 94.56 90 THR A C 1
ATOM 697 O O . THR A 1 90 ? 7.597 -2.588 6.820 1.00 94.56 90 THR A O 1
ATOM 700 N N . VAL A 1 91 ? 9.120 -0.943 7.023 1.00 95.31 91 VAL A N 1
ATOM 701 C CA . VAL A 1 91 ? 8.155 0.131 7.285 1.00 95.31 91 VAL A CA 1
ATOM 702 C C . VAL A 1 91 ? 7.793 0.811 5.969 1.00 95.31 91 VAL A C 1
ATOM 704 O O . VAL A 1 91 ? 8.660 1.155 5.173 1.00 95.31 91 VAL A O 1
ATOM 707 N N . LEU A 1 92 ? 6.497 0.978 5.739 1.00 96.19 92 LEU A N 1
ATOM 708 C CA . LEU A 1 92 ? 5.916 1.469 4.496 1.00 96.19 92 LEU A CA 1
ATOM 709 C C . LEU A 1 92 ? 4.988 2.638 4.813 1.00 96.19 92 LEU A C 1
ATOM 711 O O . LEU A 1 92 ? 4.287 2.631 5.835 1.00 96.19 92 LEU A O 1
ATOM 715 N N . LYS A 1 93 ? 4.952 3.629 3.923 1.00 97.12 93 LYS A N 1
ATOM 716 C CA . LYS A 1 93 ? 3.980 4.721 4.016 1.00 97.12 93 LYS A CA 1
ATOM 717 C C . LYS A 1 93 ? 2.616 4.251 3.526 1.00 97.12 93 LYS A C 1
ATOM 719 O O . LYS A 1 93 ? 2.521 3.417 2.627 1.00 97.12 93 LYS A O 1
ATOM 724 N N . VAL A 1 94 ? 1.556 4.796 4.103 1.00 97.75 94 VAL A N 1
ATOM 725 C CA . VAL A 1 94 ? 0.194 4.558 3.620 1.00 97.75 94 VAL A CA 1
ATOM 726 C C . VAL A 1 94 ? -0.193 5.690 2.676 1.00 97.75 94 VAL A C 1
ATOM 728 O O . VAL A 1 94 ? -0.053 6.861 3.016 1.00 97.75 94 VAL A O 1
ATOM 731 N N . ALA A 1 95 ? -0.642 5.334 1.477 1.00 97.25 95 ALA A N 1
ATOM 732 C CA . ALA A 1 95 ? -0.981 6.254 0.395 1.00 97.25 95 ALA A CA 1
ATOM 733 C C . ALA A 1 95 ? -2.501 6.384 0.207 1.00 97.25 95 ALA A C 1
ATOM 735 O O . ALA A 1 95 ? -2.978 6.525 -0.914 1.00 97.25 95 ALA A O 1
ATOM 736 N N . ASP A 1 96 ? -3.278 6.301 1.285 1.00 96.75 96 ASP A N 1
ATOM 737 C CA . ASP A 1 96 ? -4.731 6.449 1.248 1.00 96.75 96 ASP A CA 1
ATOM 738 C C . ASP A 1 96 ? -5.247 7.311 2.407 1.00 96.75 96 ASP A C 1
ATOM 740 O O . ASP A 1 96 ? -4.515 7.688 3.323 1.00 96.75 96 ASP A O 1
ATOM 744 N N . ASN A 1 97 ? -6.537 7.633 2.365 1.00 95.75 97 ASN A N 1
ATOM 745 C CA . ASN A 1 97 ? -7.222 8.384 3.415 1.00 95.75 97 ASN A CA 1
ATOM 746 C C . ASN A 1 97 ? -7.890 7.488 4.481 1.00 95.75 97 ASN A C 1
ATOM 748 O O . ASN A 1 97 ? -8.834 7.918 5.143 1.00 95.75 97 ASN A O 1
ATOM 752 N N . SER A 1 98 ? -7.435 6.245 4.677 1.00 95.25 98 SER A N 1
ATOM 753 C CA . SER A 1 98 ? -7.998 5.328 5.689 1.00 95.25 98 SER A CA 1
ATOM 754 C C . SER A 1 98 ? -7.729 5.769 7.137 1.00 95.25 98 SER A C 1
ATOM 756 O O . SER A 1 98 ? -8.384 5.301 8.073 1.00 95.25 98 SER A O 1
ATOM 758 N N . GLY A 1 99 ? -6.764 6.672 7.327 1.00 94.06 99 GLY A N 1
ATOM 759 C CA . GLY A 1 99 ? -6.341 7.186 8.626 1.00 94.06 99 GLY A CA 1
ATOM 760 C C . GLY A 1 99 ? -5.030 6.597 9.141 1.00 94.06 99 GLY A C 1
ATOM 761 O O . GLY A 1 99 ? -4.459 7.148 10.079 1.00 94.06 99 GLY A O 1
ATOM 762 N N . ALA A 1 100 ? -4.507 5.533 8.530 1.00 97.50 100 ALA A N 1
ATOM 763 C CA . ALA A 1 100 ? -3.160 5.052 8.823 1.00 97.50 100 ALA A CA 1
ATOM 764 C C . ALA A 1 100 ? -2.106 5.930 8.122 1.00 97.50 100 ALA A C 1
ATOM 766 O O . ALA A 1 100 ? -2.320 6.378 7.003 1.00 97.50 100 ALA A O 1
ATOM 767 N N . LYS A 1 101 ? -0.966 6.173 8.780 1.00 96.38 101 LYS A N 1
ATOM 768 C CA . LYS A 1 101 ? 0.168 6.937 8.222 1.00 96.38 101 LYS A CA 1
ATOM 769 C C . LYS A 1 101 ? 1.334 6.026 7.848 1.00 96.38 101 LYS A C 1
ATOM 771 O O . LYS A 1 101 ? 1.886 6.127 6.754 1.00 96.38 101 LYS A O 1
ATOM 776 N N . LYS A 1 102 ? 1.694 5.113 8.754 1.00 97.25 102 LYS A N 1
ATOM 777 C CA . LYS A 1 102 ? 2.769 4.133 8.556 1.00 97.25 102 LYS A CA 1
ATOM 778 C C . LYS A 1 102 ? 2.322 2.746 8.974 1.00 97.25 102 LYS A C 1
ATOM 780 O O . LYS A 1 102 ? 1.687 2.567 10.021 1.00 97.25 102 LYS A O 1
ATOM 785 N N . VAL A 1 103 ? 2.730 1.758 8.191 1.00 98.00 103 VAL A N 1
ATOM 786 C CA . VAL A 1 103 ? 2.522 0.342 8.489 1.00 98.00 103 VAL A CA 1
ATOM 787 C C . VAL A 1 103 ? 3.841 -0.410 8.430 1.00 98.00 103 VAL A C 1
ATOM 789 O O . VAL A 1 103 ? 4.754 -0.034 7.705 1.00 98.00 103 VAL A O 1
ATOM 792 N N . MET A 1 104 ? 3.944 -1.482 9.202 1.00 97.50 104 MET A N 1
ATOM 793 C CA . MET A 1 104 ? 5.081 -2.392 9.173 1.00 97.50 104 MET A CA 1
ATOM 794 C C . MET A 1 104 ? 4.639 -3.717 8.571 1.00 97.50 104 MET A C 1
ATOM 796 O O . MET A 1 104 ? 3.697 -4.337 9.073 1.00 97.50 104 MET A O 1
ATOM 800 N N . CYS A 1 105 ? 5.326 -4.150 7.520 1.00 96.31 105 CYS A N 1
ATOM 801 C CA . CYS A 1 105 ? 5.095 -5.433 6.878 1.00 96.31 105 CYS A CA 1
ATOM 802 C C . CYS A 1 105 ? 5.358 -6.580 7.864 1.00 96.31 105 CYS A C 1
ATOM 804 O O . CYS A 1 105 ? 6.397 -6.630 8.526 1.00 96.31 105 CYS A O 1
ATOM 806 N N . ILE A 1 106 ? 4.400 -7.495 7.958 1.00 95.69 106 ILE A N 1
ATOM 807 C CA . ILE A 1 106 ? 4.515 -8.745 8.711 1.00 95.69 106 ILE A CA 1
ATOM 808 C C . ILE A 1 106 ? 4.860 -9.861 7.730 1.00 95.69 106 ILE A C 1
ATOM 810 O O . ILE A 1 106 ? 5.823 -10.591 7.939 1.00 95.69 106 ILE A O 1
ATOM 814 N N . GLN A 1 107 ? 4.094 -9.967 6.639 1.00 94.44 107 GLN A N 1
ATOM 815 C CA . GLN A 1 107 ? 4.223 -11.066 5.690 1.00 94.44 107 GLN A CA 1
ATOM 816 C C . GLN A 1 107 ? 3.755 -10.677 4.283 1.00 94.44 107 GLN A C 1
ATOM 818 O O . GLN A 1 107 ? 2.743 -9.998 4.116 1.00 94.44 107 GLN A O 1
ATOM 823 N N . ALA A 1 108 ? 4.456 -11.170 3.261 1.00 94.81 108 ALA A N 1
ATOM 824 C CA . ALA A 1 108 ? 4.015 -11.121 1.869 1.00 94.81 108 ALA A CA 1
ATOM 825 C C . ALA A 1 108 ? 3.180 -12.366 1.525 1.00 94.81 108 ALA A C 1
ATOM 827 O O . ALA A 1 108 ? 3.597 -13.483 1.822 1.00 94.81 108 ALA A O 1
ATOM 828 N N . LEU A 1 109 ? 2.020 -12.197 0.878 1.00 91.75 109 LEU A N 1
ATOM 829 C CA . LEU A 1 109 ? 1.123 -13.331 0.597 1.00 91.75 109 LEU A CA 1
ATOM 830 C C . LEU A 1 109 ? 1.570 -14.185 -0.597 1.00 91.75 109 LEU A C 1
ATOM 832 O O . LEU A 1 109 ? 1.342 -15.389 -0.615 1.00 91.75 109 LEU A O 1
ATOM 836 N N . LYS A 1 110 ? 2.183 -13.571 -1.613 1.00 86.19 110 LYS A N 1
ATOM 837 C CA . LYS A 1 110 ? 2.490 -14.239 -2.891 1.00 86.19 110 LYS A CA 1
ATOM 838 C C . LYS A 1 110 ? 3.909 -14.796 -3.016 1.00 86.19 110 LYS A C 1
ATOM 840 O O . LYS A 1 110 ? 4.159 -15.551 -3.950 1.00 86.19 110 LYS A O 1
ATOM 845 N N . GLY A 1 111 ? 4.846 -14.415 -2.150 1.00 78.56 111 GLY A N 1
ATOM 846 C CA . GLY A 1 111 ? 6.270 -14.670 -2.375 1.00 78.56 111 GLY A CA 1
ATOM 847 C C . GLY A 1 111 ? 7.034 -15.038 -1.112 1.00 78.56 111 GLY A C 1
ATOM 848 O O . GLY A 1 111 ? 6.805 -14.465 -0.053 1.00 78.56 111 GLY A O 1
ATOM 849 N N . ARG A 1 112 ? 7.996 -15.963 -1.248 1.00 77.56 112 ARG A N 1
ATOM 850 C CA . ARG A 1 112 ? 8.919 -16.352 -0.165 1.00 77.56 112 ARG A CA 1
ATOM 851 C C . ARG A 1 112 ? 10.005 -15.303 0.099 1.00 77.56 112 ARG A C 1
ATOM 853 O O . ARG A 1 112 ? 10.409 -15.122 1.236 1.00 77.56 112 ARG A O 1
ATOM 860 N N . LYS A 1 113 ? 10.467 -14.608 -0.949 1.00 82.56 113 LYS A N 1
ATOM 861 C CA . LYS A 1 113 ? 11.563 -13.618 -0.882 1.00 82.56 113 LYS A CA 1
ATOM 862 C C . LYS A 1 113 ? 11.101 -12.198 -0.506 1.00 82.56 113 LYS A C 1
ATOM 864 O O . LYS A 1 113 ? 11.925 -11.294 -0.454 1.00 82.56 113 LYS A O 1
ATOM 869 N N . GLY A 1 114 ? 9.800 -11.991 -0.292 1.00 90.75 114 GLY A N 1
ATOM 870 C CA . GLY A 1 114 ? 9.190 -10.676 -0.071 1.00 90.75 114 GLY A CA 1
ATOM 871 C C . GLY A 1 114 ? 8.162 -10.299 -1.142 1.00 90.75 114 GLY A C 1
ATOM 872 O O . GLY A 1 114 ? 7.815 -11.102 -2.012 1.00 90.75 114 GLY A O 1
ATOM 873 N N . ALA A 1 115 ? 7.655 -9.073 -1.051 1.00 94.50 115 ALA A N 1
ATOM 874 C CA . ALA A 1 115 ? 6.651 -8.494 -1.931 1.00 94.50 115 ALA A CA 1
ATOM 875 C C . ALA A 1 115 ? 7.269 -7.524 -2.945 1.00 94.50 115 ALA A C 1
ATOM 877 O O . ALA A 1 115 ? 8.243 -6.820 -2.664 1.00 94.50 115 ALA A O 1
ATOM 878 N N . ARG A 1 116 ? 6.664 -7.484 -4.135 1.00 92.88 116 ARG A N 1
ATOM 879 C CA . ARG A 1 116 ? 6.986 -6.544 -5.213 1.00 92.88 116 ARG A CA 1
ATOM 880 C C . ARG A 1 116 ? 5.808 -5.606 -5.467 1.00 92.88 116 ARG A C 1
ATOM 882 O O . ARG A 1 116 ? 4.730 -5.743 -4.891 1.00 92.88 116 ARG A O 1
ATOM 889 N N . LEU A 1 117 ? 6.008 -4.678 -6.399 1.00 93.88 117 LEU A N 1
ATOM 890 C CA . LEU A 1 117 ? 4.968 -3.784 -6.896 1.00 93.88 117 LEU A CA 1
ATOM 891 C C . LEU A 1 117 ? 3.705 -4.554 -7.325 1.00 93.88 117 LEU A C 1
ATOM 893 O O . LEU A 1 117 ? 3.765 -5.422 -8.214 1.00 93.88 117 LEU A O 1
ATOM 897 N N . GLY A 1 118 ? 2.573 -4.197 -6.718 1.00 93.81 118 GLY A N 1
ATOM 898 C CA . GLY A 1 118 ? 1.256 -4.784 -6.953 1.00 93.81 118 GLY A CA 1
ATOM 899 C C . GLY A 1 118 ? 0.978 -6.094 -6.211 1.00 93.81 118 GLY A C 1
ATOM 900 O O . GLY A 1 118 ? -0.017 -6.746 -6.522 1.00 93.81 118 GLY A O 1
ATOM 901 N N . ASP A 1 119 ? 1.837 -6.517 -5.281 1.00 94.75 119 ASP A N 1
ATOM 902 C CA . ASP A 1 119 ? 1.551 -7.660 -4.411 1.00 94.75 119 ASP A CA 1
ATOM 903 C C . ASP A 1 119 ? 0.811 -7.231 -3.137 1.00 94.75 119 ASP A C 1
ATOM 905 O O . ASP A 1 119 ? 0.944 -6.103 -2.655 1.00 94.75 119 ASP A O 1
ATOM 909 N N . THR A 1 120 ? 0.032 -8.161 -2.587 1.00 95.44 120 THR A N 1
ATOM 910 C CA . THR A 1 120 ? -0.679 -7.981 -1.320 1.00 95.44 120 THR A CA 1
ATOM 911 C C . THR A 1 120 ? 0.181 -8.459 -0.155 1.00 95.44 120 THR A C 1
ATOM 913 O O . THR A 1 120 ? 0.760 -9.552 -0.189 1.00 95.44 120 THR A O 1
ATOM 916 N N . ILE A 1 121 ? 0.232 -7.647 0.892 1.00 96.81 121 ILE A N 1
ATOM 917 C CA . ILE A 1 121 ? 0.950 -7.908 2.134 1.00 96.81 121 ILE A CA 1
ATOM 918 C C . ILE A 1 121 ? -0.000 -7.841 3.328 1.00 96.81 121 ILE A C 1
ATOM 920 O O . ILE A 1 121 ? -1.035 -7.173 3.290 1.00 96.81 121 ILE A O 1
ATOM 924 N N . VAL A 1 122 ? 0.391 -8.506 4.406 1.00 97.00 122 VAL A N 1
ATOM 925 C CA . VAL A 1 122 ? -0.182 -8.350 5.740 1.00 97.00 122 VAL A CA 1
ATOM 926 C C . VAL A 1 122 ? 0.728 -7.416 6.523 1.00 97.00 122 VAL A C 1
ATOM 928 O O . VAL A 1 122 ? 1.945 -7.617 6.560 1.00 97.00 122 VAL A O 1
ATOM 931 N N . ALA A 1 123 ? 0.158 -6.392 7.147 1.00 97.62 123 ALA A N 1
ATOM 932 C CA . ALA A 1 123 ? 0.908 -5.368 7.855 1.00 97.62 123 ALA A CA 1
ATOM 933 C C . ALA A 1 123 ? 0.254 -4.997 9.192 1.00 97.62 123 ALA A C 1
ATOM 935 O O . ALA A 1 123 ? -0.950 -5.150 9.382 1.00 97.62 123 ALA A O 1
ATOM 936 N N . SER A 1 124 ? 1.054 -4.480 10.125 1.00 97.94 124 SER A N 1
ATOM 937 C CA . SER A 1 124 ? 0.572 -3.869 11.369 1.00 97.94 124 SER A CA 1
ATOM 938 C C . SER A 1 124 ? 0.642 -2.351 11.276 1.00 97.94 124 SER A C 1
ATOM 940 O O . SER A 1 124 ? 1.642 -1.792 10.826 1.00 97.94 124 SER A O 1
ATOM 942 N N . VAL A 1 125 ? -0.404 -1.667 11.732 1.00 98.12 125 VAL A N 1
ATOM 943 C CA . VAL A 1 125 ? -0.436 -0.201 11.750 1.00 98.12 125 VAL A CA 1
ATOM 944 C C . VAL A 1 125 ? 0.428 0.320 12.894 1.00 98.12 125 VAL A C 1
ATOM 946 O O . VAL A 1 125 ? 0.182 0.005 14.058 1.00 98.12 125 VAL A O 1
ATOM 949 N N . LYS A 1 126 ? 1.443 1.127 12.572 1.00 97.56 126 LYS A N 1
ATOM 950 C CA . LYS A 1 126 ? 2.375 1.701 13.559 1.00 97.56 126 LYS A CA 1
ATOM 951 C C . LYS A 1 126 ? 1.996 3.118 13.955 1.00 97.56 126 LYS A C 1
ATOM 953 O O . LYS A 1 126 ? 2.037 3.454 15.136 1.00 97.56 126 LYS A O 1
ATOM 958 N N . GLU A 1 127 ? 1.559 3.909 12.984 1.00 97.31 127 GLU A N 1
ATOM 959 C CA . GLU A 1 127 ? 1.112 5.285 13.181 1.00 97.31 127 GLU A CA 1
ATOM 960 C C . GLU A 1 127 ? -0.238 5.474 12.490 1.00 97.31 127 GLU A C 1
ATOM 962 O O . GLU A 1 127 ? -0.406 5.084 11.331 1.00 97.31 127 GLU A O 1
ATOM 967 N N . ALA A 1 128 ? -1.195 6.070 13.197 1.00 97.25 128 ALA A N 1
ATOM 968 C CA . ALA A 1 128 ? -2.532 6.360 12.695 1.00 97.25 128 ALA A CA 1
ATOM 969 C C . ALA A 1 128 ? -3.052 7.675 13.279 1.00 97.25 128 ALA A C 1
ATOM 971 O O . ALA A 1 128 ? -2.629 8.097 14.355 1.00 97.25 128 ALA A O 1
ATOM 972 N N . MET A 1 129 ? -3.974 8.308 12.562 1.00 95.31 129 MET A N 1
ATOM 973 C CA . MET A 1 129 ? -4.744 9.446 13.049 1.00 95.31 129 MET A CA 1
ATOM 974 C C . MET A 1 129 ? -5.781 8.976 14.083 1.00 95.31 129 MET A C 1
ATOM 976 O O . MET A 1 129 ? -6.370 7.909 13.896 1.00 95.31 129 MET A O 1
ATOM 980 N N . PRO A 1 130 ? -6.042 9.757 15.148 1.00 92.31 130 PRO A N 1
ATOM 981 C CA . PRO A 1 130 ? -6.942 9.349 16.232 1.00 92.31 130 PRO A CA 1
ATOM 982 C C . PRO A 1 130 ? -8.380 9.089 15.757 1.00 92.31 130 PRO A C 1
ATOM 984 O O . PRO A 1 130 ? -9.009 8.137 16.210 1.00 92.31 130 PRO A O 1
ATOM 987 N N . ASN A 1 131 ? -8.856 9.864 14.776 1.00 92.56 131 ASN A N 1
ATOM 988 C CA . ASN A 1 131 ? -10.213 9.767 14.222 1.00 92.56 131 ASN A CA 1
ATOM 989 C C . ASN A 1 131 ? -10.274 8.957 12.909 1.00 92.56 131 ASN A C 1
ATOM 991 O O . ASN A 1 131 ? -11.237 9.056 12.152 1.00 92.56 131 ASN A O 1
ATOM 995 N N . GLY A 1 132 ? -9.223 8.193 12.592 1.00 91.81 132 GLY A N 1
ATOM 996 C CA . GLY A 1 132 ? -9.154 7.381 11.376 1.00 91.81 132 GLY A CA 1
ATOM 997 C C . GLY A 1 132 ? -10.020 6.118 11.436 1.00 91.81 132 GLY A C 1
ATOM 998 O O . GLY A 1 132 ? -10.264 5.566 12.509 1.00 91.81 132 GLY A O 1
ATOM 999 N N . LYS A 1 133 ? -10.413 5.584 10.267 1.00 93.50 133 LYS A N 1
ATOM 1000 C CA . LYS A 1 133 ? -11.105 4.279 10.172 1.00 93.50 133 LYS A CA 1
ATOM 1001 C C . LYS A 1 133 ? -10.233 3.135 10.708 1.00 93.50 133 LYS A C 1
ATOM 1003 O O . LYS A 1 133 ? -10.738 2.125 11.202 1.00 93.50 133 LYS A O 1
ATOM 1008 N N . VAL A 1 134 ? -8.913 3.273 10.582 1.00 95.75 134 VAL A N 1
ATOM 1009 C CA . VAL A 1 134 ? -7.922 2.285 11.018 1.00 95.75 134 VAL A CA 1
ATOM 1010 C C . VAL A 1 134 ? -7.151 2.813 12.228 1.00 95.75 134 VAL A C 1
ATOM 1012 O O . VAL A 1 134 ? -6.536 3.872 12.164 1.00 95.75 134 VAL A O 1
ATOM 1015 N N . LYS A 1 135 ? -7.160 2.044 13.325 1.00 95.69 135 LYS A N 1
ATOM 1016 C CA . LYS A 1 135 ? -6.469 2.369 14.585 1.00 95.69 135 LYS A CA 1
ATOM 1017 C C . LYS A 1 135 ? -5.047 1.795 14.624 1.00 95.69 135 LYS A C 1
ATOM 1019 O O . LYS A 1 135 ? -4.753 0.787 13.977 1.00 95.69 135 LYS A O 1
ATOM 1024 N N . LYS A 1 136 ? -4.177 2.407 15.435 1.00 96.94 136 LYS A N 1
ATOM 1025 C CA . LYS A 1 136 ? -2.824 1.900 15.728 1.00 96.94 136 LYS A CA 1
ATOM 1026 C C . LYS A 1 136 ? -2.887 0.476 16.296 1.00 96.94 136 LYS A C 1
ATOM 1028 O O . LYS A 1 136 ? -3.791 0.147 17.055 1.00 96.94 136 LYS A O 1
ATOM 1033 N N . GLY A 1 137 ? -1.929 -0.367 15.916 1.00 95.56 137 GLY A N 1
ATOM 1034 C CA . GLY A 1 137 ? -1.816 -1.757 16.368 1.00 95.56 137 GLY A CA 1
ATOM 1035 C C . GLY A 1 137 ? -2.696 -2.754 15.609 1.00 95.56 137 GLY A C 1
ATOM 1036 O O . GLY A 1 137 ? -2.465 -3.955 15.710 1.00 95.56 137 GLY A O 1
ATOM 1037 N N . LYS A 1 138 ? -3.658 -2.292 14.798 1.00 96.56 138 LYS A N 1
ATOM 1038 C CA . LYS A 1 138 ? -4.505 -3.179 13.994 1.00 96.56 138 LYS A CA 1
ATOM 1039 C C . LYS A 1 138 ? -3.684 -3.880 12.906 1.00 96.56 138 LYS A C 1
ATOM 1041 O O . LYS A 1 138 ? -2.865 -3.250 12.233 1.00 96.56 138 LYS A O 1
ATOM 1046 N N . VAL A 1 139 ? -3.945 -5.173 12.716 1.00 97.25 139 VAL A N 1
ATOM 1047 C CA . VAL A 1 139 ? -3.441 -5.945 11.573 1.00 97.25 139 VAL A CA 1
ATOM 1048 C C . VAL A 1 139 ? -4.360 -5.710 10.377 1.00 97.25 139 VAL A C 1
ATOM 1050 O O . VAL A 1 139 ? -5.581 -5.831 10.486 1.00 97.25 139 VAL A O 1
ATOM 1053 N N . VAL A 1 140 ? -3.771 -5.335 9.248 1.00 97.38 140 VAL A N 1
ATOM 1054 C CA . VAL A 1 140 ? -4.464 -4.938 8.020 1.00 97.38 140 VAL A CA 1
ATOM 1055 C C . VAL A 1 140 ? -3.812 -5.585 6.805 1.00 97.38 140 VAL A C 1
ATOM 1057 O O . VAL A 1 140 ? -2.649 -5.991 6.848 1.00 97.38 140 VAL A O 1
ATOM 1060 N N . TYR A 1 141 ? -4.562 -5.658 5.710 1.00 97.56 141 TYR A N 1
ATOM 1061 C CA . TYR A 1 141 ? -4.028 -6.034 4.408 1.00 97.56 141 TYR A CA 1
ATOM 1062 C C . TYR A 1 141 ? -3.709 -4.767 3.619 1.00 97.56 141 TYR A C 1
ATOM 1064 O O . TYR A 1 141 ? -4.379 -3.743 3.762 1.00 97.56 141 TYR A O 1
ATOM 1072 N N . GLY A 1 142 ? -2.668 -4.824 2.798 1.00 97.38 142 GLY A N 1
ATOM 1073 C CA . GLY A 1 142 ? -2.262 -3.704 1.961 1.00 97.38 142 GLY A CA 1
ATOM 1074 C C . GLY A 1 142 ? -1.751 -4.173 0.612 1.00 97.38 142 GLY A C 1
ATOM 1075 O O . GLY A 1 142 ? -1.122 -5.224 0.513 1.00 97.38 142 GLY A O 1
ATOM 1076 N N . VAL A 1 143 ? -2.017 -3.396 -0.429 1.00 97.12 143 VAL A N 1
ATOM 1077 C CA . VAL A 1 143 ? -1.447 -3.597 -1.764 1.00 97.12 143 VAL A CA 1
ATOM 1078 C C . VAL A 1 143 ? -0.301 -2.616 -1.951 1.00 97.12 143 VAL A C 1
ATOM 1080 O O . VAL A 1 143 ? -0.459 -1.420 -1.709 1.00 97.12 143 VAL A O 1
ATOM 1083 N N . VAL A 1 144 ? 0.853 -3.117 -2.388 1.00 96.38 144 VAL A N 1
ATOM 1084 C CA . VAL A 1 144 ? 2.030 -2.290 -2.677 1.00 96.38 144 VAL A CA 1
ATOM 1085 C C . VAL A 1 144 ? 1.795 -1.481 -3.949 1.00 96.38 144 VAL A C 1
ATOM 1087 O O . VAL A 1 144 ? 1.689 -2.056 -5.034 1.00 96.38 144 VAL A O 1
ATOM 1090 N N . VAL A 1 145 ? 1.749 -0.154 -3.816 1.00 96.38 145 VAL A N 1
ATOM 1091 C CA . VAL A 1 145 ? 1.541 0.776 -4.938 1.00 96.38 145 VAL A CA 1
ATOM 1092 C C . VAL A 1 145 ? 2.823 1.467 -5.372 1.00 96.38 145 VAL A C 1
ATOM 1094 O O . VAL A 1 145 ? 3.002 1.674 -6.561 1.00 96.38 145 VAL A O 1
ATOM 1097 N N . ARG A 1 146 ? 3.743 1.767 -4.452 1.00 95.56 146 ARG A N 1
ATOM 1098 C CA . ARG A 1 146 ? 5.067 2.300 -4.788 1.00 95.56 146 ARG A CA 1
ATOM 1099 C C . ARG A 1 146 ? 6.137 1.449 -4.141 1.00 95.56 146 ARG A C 1
ATOM 1101 O O . ARG A 1 146 ? 5.966 0.990 -3.010 1.00 95.56 146 ARG A O 1
ATOM 1108 N N . ALA A 1 147 ? 7.203 1.208 -4.888 1.00 94.19 147 ALA A N 1
ATOM 1109 C CA . ALA A 1 147 ? 8.350 0.459 -4.422 1.00 94.19 147 ALA A CA 1
ATOM 1110 C C . ALA A 1 147 ? 9.633 1.068 -4.992 1.00 94.19 147 ALA A C 1
ATOM 1112 O O . ALA A 1 147 ? 9.708 1.348 -6.190 1.00 94.19 147 ALA A O 1
ATOM 1113 N N . ALA A 1 148 ? 10.645 1.219 -4.142 1.00 92.06 148 ALA A N 1
ATOM 1114 C CA . ALA A 1 148 ? 11.974 1.667 -4.543 1.00 92.06 148 ALA A CA 1
ATOM 1115 C C . ALA A 1 148 ? 12.820 0.556 -5.183 1.00 92.06 148 ALA A C 1
ATOM 1117 O O . ALA A 1 148 ? 13.814 0.836 -5.857 1.00 92.06 148 ALA A O 1
ATOM 1118 N N . MET A 1 149 ? 12.384 -0.698 -5.049 1.00 90.06 149 MET A N 1
ATOM 1119 C CA . MET A 1 149 ? 12.862 -1.816 -5.856 1.00 90.06 149 MET A CA 1
ATOM 1120 C C . MET A 1 149 ? 12.335 -1.703 -7.292 1.00 90.06 149 MET A C 1
ATOM 1122 O O . MET A 1 149 ? 11.119 -1.668 -7.504 1.00 90.06 149 MET A O 1
ATOM 1126 N N . GLN A 1 150 ? 13.238 -1.712 -8.273 1.00 90.50 150 GLN A N 1
ATOM 1127 C CA . GLN A 1 150 ? 12.872 -1.598 -9.684 1.00 90.50 150 GLN A CA 1
ATOM 1128 C C . GLN A 1 150 ? 12.091 -2.820 -10.189 1.00 90.50 150 GLN A C 1
ATOM 1130 O O . GLN A 1 150 ? 12.274 -3.964 -9.742 1.00 90.50 150 GLN A O 1
ATOM 1135 N N . LYS A 1 151 ? 11.202 -2.584 -11.152 1.00 90.50 151 LYS A N 1
ATOM 1136 C CA . LYS A 1 151 ? 10.450 -3.633 -11.838 1.00 90.50 151 LYS A CA 1
ATOM 1137 C C . LYS A 1 151 ? 10.503 -3.413 -13.344 1.00 90.50 151 LYS A C 1
ATOM 1139 O O . LYS A 1 151 ? 9.968 -2.430 -13.838 1.00 90.50 151 LYS A O 1
ATOM 1144 N N . GLY A 1 152 ? 11.093 -4.373 -14.051 1.00 90.38 152 GLY A N 1
ATOM 1145 C CA . GLY A 1 152 ? 11.056 -4.416 -15.509 1.00 90.38 152 GLY A CA 1
ATOM 1146 C C . GLY A 1 152 ? 9.647 -4.677 -16.039 1.00 90.38 152 GLY A C 1
ATOM 1147 O O . GLY A 1 152 ? 8.896 -5.502 -15.495 1.00 90.38 152 GLY A O 1
ATOM 1148 N N . ARG A 1 153 ? 9.302 -3.954 -17.099 1.00 91.75 153 ARG A N 1
ATOM 1149 C CA . ARG A 1 153 ? 8.099 -4.122 -17.909 1.00 91.75 153 ARG A CA 1
ATOM 1150 C C . ARG A 1 153 ? 8.428 -4.967 -19.150 1.00 91.75 153 ARG A C 1
ATOM 1152 O O . ARG A 1 153 ? 9.577 -5.321 -19.397 1.00 91.75 153 ARG A O 1
ATOM 1159 N N . CYS A 1 154 ? 7.400 -5.388 -19.884 1.00 88.25 154 CYS A N 1
ATOM 1160 C CA . CYS A 1 154 ? 7.567 -6.284 -21.038 1.00 88.25 154 CYS A CA 1
ATOM 1161 C C . CYS A 1 154 ? 8.169 -5.594 -22.269 1.00 88.25 154 CYS A C 1
ATOM 1163 O O . CYS A 1 154 ? 8.764 -6.264 -23.100 1.00 88.25 154 CYS A O 1
ATOM 1165 N N . ASP A 1 155 ? 8.029 -4.278 -22.363 1.00 89.75 155 ASP A N 1
ATOM 1166 C CA . ASP A 1 155 ? 8.654 -3.391 -23.349 1.00 89.75 155 ASP A CA 1
ATOM 1167 C C . ASP A 1 155 ? 10.131 -3.089 -23.034 1.00 89.75 155 ASP A C 1
ATOM 1169 O O . ASP A 1 155 ? 10.790 -2.390 -23.794 1.00 89.75 155 ASP A O 1
ATOM 1173 N N . GLY A 1 156 ? 10.662 -3.602 -21.919 1.00 90.75 156 GLY A N 1
ATOM 1174 C CA . GLY A 1 156 ? 12.047 -3.389 -21.494 1.00 90.75 156 GLY A CA 1
ATOM 1175 C C . GLY A 1 156 ? 12.265 -2.129 -20.653 1.00 90.75 156 GLY A C 1
ATOM 1176 O O . GLY A 1 156 ? 13.325 -1.993 -20.048 1.00 90.75 156 GLY A O 1
ATOM 1177 N N . SER A 1 157 ? 11.269 -1.244 -20.540 1.00 91.19 157 SER A N 1
ATOM 1178 C CA . SER A 1 157 ? 11.331 -0.120 -19.604 1.00 91.19 157 SER A CA 1
ATOM 1179 C C . SER A 1 157 ? 11.279 -0.603 -18.148 1.00 91.19 157 SER A C 1
ATOM 1181 O O . SER A 1 157 ? 10.717 -1.657 -17.830 1.00 91.19 157 SER A O 1
ATOM 1183 N N . GLU A 1 158 ? 11.871 0.159 -17.230 1.00 91.00 158 GLU A N 1
ATOM 1184 C CA . GLU A 1 158 ? 11.830 -0.134 -15.796 1.00 91.00 158 GLU A CA 1
ATOM 1185 C C . GLU A 1 158 ? 11.023 0.925 -15.049 1.00 91.00 158 GLU A C 1
ATOM 1187 O O . GLU A 1 158 ? 11.164 2.122 -15.290 1.00 91.00 158 GLU A O 1
ATOM 1192 N N . VAL A 1 159 ? 10.194 0.484 -14.099 1.00 91.62 159 VAL A N 1
ATOM 1193 C CA . VAL A 1 159 ? 9.506 1.377 -13.162 1.00 91.62 159 VAL A CA 1
ATOM 1194 C C . VAL A 1 159 ? 10.172 1.317 -11.791 1.00 91.62 159 VAL A C 1
ATOM 1196 O O . VAL A 1 159 ? 10.423 0.236 -11.246 1.00 91.62 159 VAL A O 1
ATOM 1199 N N . LYS A 1 160 ? 10.439 2.493 -11.222 1.00 91.12 160 LYS A N 1
ATOM 1200 C CA . LYS A 1 160 ? 11.000 2.674 -9.884 1.00 91.12 160 LYS A CA 1
ATOM 1201 C C . LYS A 1 160 ? 10.410 3.930 -9.249 1.00 91.12 160 LYS A C 1
ATOM 1203 O O . LYS A 1 160 ? 10.239 4.938 -9.924 1.00 91.12 160 LYS A O 1
ATOM 1208 N N . PHE A 1 161 ? 10.134 3.857 -7.952 1.00 93.62 161 PHE A N 1
ATOM 1209 C CA . PHE A 1 161 ? 9.679 4.991 -7.149 1.00 93.62 161 PHE A CA 1
ATOM 1210 C C . PHE A 1 161 ? 10.731 5.372 -6.103 1.00 93.62 161 PHE A C 1
ATOM 1212 O O . PHE A 1 161 ? 11.633 4.591 -5.805 1.00 93.62 161 PHE A O 1
ATOM 1219 N N . ASP A 1 162 ? 10.615 6.561 -5.519 1.00 91.75 162 ASP A N 1
ATOM 1220 C CA . ASP A 1 162 ? 11.557 7.012 -4.486 1.00 91.75 162 ASP A CA 1
ATOM 1221 C C . ASP A 1 162 ? 11.288 6.361 -3.125 1.00 91.75 162 ASP A C 1
ATOM 1223 O O . ASP A 1 162 ? 12.212 6.085 -2.353 1.00 91.75 162 ASP A O 1
ATOM 1227 N N . ASP A 1 163 ? 10.012 6.089 -2.833 1.00 93.00 163 ASP A N 1
ATOM 1228 C CA . ASP A 1 163 ? 9.562 5.527 -1.569 1.00 93.00 163 ASP A CA 1
ATOM 1229 C C . ASP A 1 163 ? 8.701 4.269 -1.714 1.00 93.00 163 ASP A C 1
ATOM 1231 O O . ASP A 1 163 ? 8.126 3.960 -2.760 1.00 93.00 163 ASP A O 1
ATOM 1235 N N . ASN A 1 164 ? 8.633 3.517 -0.615 1.00 95.62 164 ASN A N 1
ATOM 1236 C CA . ASN A 1 164 ? 7.778 2.349 -0.509 1.00 95.62 164 ASN A CA 1
ATOM 1237 C C . ASN A 1 164 ? 6.434 2.744 0.120 1.00 95.62 164 ASN A C 1
ATOM 1239 O O . ASN A 1 164 ? 6.383 3.216 1.264 1.00 95.62 164 ASN A O 1
ATOM 1243 N N . ALA A 1 165 ? 5.340 2.516 -0.607 1.00 96.75 165 ALA A N 1
ATOM 1244 C CA . ALA A 1 165 ? 4.002 2.882 -0.163 1.00 96.75 165 ALA A CA 1
ATOM 1245 C C . ALA A 1 165 ? 2.948 1.819 -0.482 1.0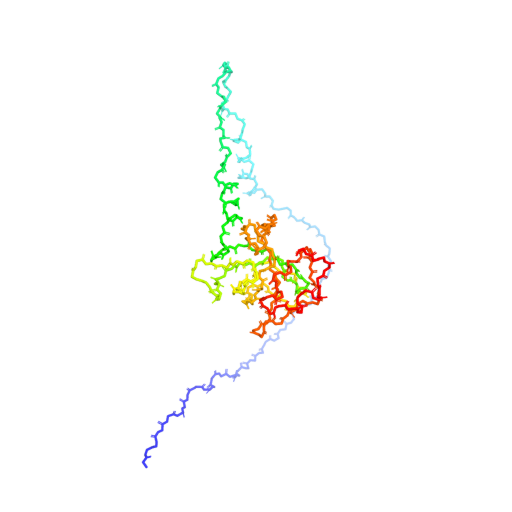0 96.75 165 ALA A C 1
ATOM 1247 O O . ALA A 1 165 ? 3.040 1.085 -1.472 1.00 96.75 165 ALA A O 1
ATOM 1248 N N . VAL A 1 166 ? 1.917 1.768 0.359 1.00 97.56 166 VAL A N 1
ATOM 1249 C CA . VAL A 1 166 ? 0.809 0.815 0.258 1.00 97.56 166 VAL A CA 1
ATOM 1250 C C . VAL A 1 166 ? -0.547 1.498 0.366 1.00 97.56 166 VAL A C 1
ATOM 1252 O O . VAL A 1 166 ? -0.689 2.524 1.028 1.00 97.56 166 VAL A O 1
ATOM 1255 N N . VAL A 1 167 ? -1.556 0.886 -0.243 1.00 97.94 167 VAL A N 1
ATOM 1256 C CA . VAL A 1 167 ? -2.973 1.223 -0.047 1.00 97.94 167 VAL A CA 1
ATOM 1257 C C . VAL A 1 167 ? -3.615 0.115 0.772 1.00 97.94 167 VAL A C 1
ATOM 1259 O O . VAL A 1 167 ? -3.386 -1.064 0.487 1.00 97.94 167 VAL A O 1
ATOM 1262 N N . LEU A 1 168 ? -4.395 0.467 1.793 1.00 97.62 168 LEU A N 1
ATOM 1263 C CA . LEU A 1 168 ? -5.042 -0.518 2.646 1.00 97.62 168 LEU A CA 1
ATOM 1264 C C . LEU A 1 168 ? -6.251 -1.132 1.952 1.00 97.62 168 LEU A C 1
ATOM 1266 O O . LEU A 1 168 ? -7.087 -0.440 1.363 1.00 97.62 168 LEU A O 1
ATOM 1270 N N . VAL A 1 169 ? -6.354 -2.451 2.070 1.00 97.19 169 VAL A N 1
ATOM 1271 C CA . VAL A 1 169 ? -7.427 -3.246 1.480 1.00 97.19 169 VAL A CA 1
ATOM 1272 C C . VAL A 1 169 ? -8.069 -4.160 2.517 1.00 97.19 169 VAL A C 1
ATOM 1274 O O . VAL A 1 169 ? -7.480 -4.465 3.559 1.00 97.19 169 VAL A O 1
ATOM 1277 N N . ASP A 1 170 ? -9.293 -4.595 2.241 1.00 95.50 170 ASP A N 1
ATOM 1278 C CA . ASP A 1 170 ? -9.938 -5.672 2.984 1.00 95.50 170 ASP A CA 1
ATOM 1279 C C . ASP A 1 170 ? -9.409 -7.058 2.554 1.00 95.50 170 ASP A C 1
ATOM 1281 O O . ASP A 1 170 ? -8.470 -7.188 1.761 1.00 95.50 170 ASP A O 1
ATOM 1285 N N . LYS A 1 171 ? -10.026 -8.121 3.078 1.00 91.75 171 LYS A N 1
ATOM 1286 C CA . LYS A 1 171 ? -9.666 -9.509 2.749 1.00 91.75 171 LYS A CA 1
ATOM 1287 C C . LYS A 1 171 ? -10.034 -9.901 1.311 1.00 91.75 171 LYS A C 1
ATOM 1289 O O . LYS A 1 171 ? -9.426 -10.804 0.748 1.00 91.75 171 LYS A O 1
ATOM 1294 N N . GLN A 1 172 ? -11.014 -9.227 0.728 1.00 90.69 172 GLN A N 1
ATOM 1295 C CA . GLN A 1 172 ? -11.515 -9.358 -0.635 1.00 90.69 172 GLN A CA 1
ATOM 1296 C C . GLN A 1 172 ? -10.709 -8.498 -1.633 1.00 90.69 172 GLN A C 1
ATOM 1298 O O . GLN A 1 172 ? -11.016 -8.469 -2.828 1.00 90.69 172 GLN A O 1
ATOM 1303 N N . GLY A 1 173 ? -9.674 -7.790 -1.164 1.00 90.75 173 GLY A N 1
ATOM 1304 C CA . GLY A 1 173 ? -8.811 -6.938 -1.978 1.00 90.75 173 GLY A CA 1
ATOM 1305 C C . GLY A 1 173 ? -9.451 -5.607 -2.380 1.00 90.75 173 GLY A C 1
ATOM 1306 O O . GLY A 1 173 ? -8.995 -4.989 -3.345 1.00 90.75 173 GLY A O 1
ATOM 1307 N N . GLN A 1 174 ? -10.502 -5.175 -1.679 1.00 95.06 174 GLN A N 1
ATOM 1308 C CA . GLN A 1 174 ? -11.180 -3.900 -1.920 1.00 95.06 174 GLN A CA 1
ATOM 1309 C C . GLN A 1 174 ? -10.527 -2.778 -1.104 1.00 95.06 174 GLN A C 1
ATOM 1311 O O . GLN A 1 174 ? -10.211 -3.007 0.063 1.00 95.06 174 GLN A O 1
ATOM 1316 N N . PRO A 1 175 ? -10.318 -1.574 -1.666 1.00 96.56 175 PRO A N 1
ATOM 1317 C CA . PRO A 1 175 ? -9.707 -0.470 -0.930 1.00 96.56 175 PRO A CA 1
ATOM 1318 C C . PRO A 1 175 ? -10.596 -0.012 0.235 1.00 96.56 175 PRO A C 1
ATOM 1320 O O . PRO A 1 175 ? -11.805 0.144 0.086 1.00 96.56 175 PRO A O 1
ATOM 1323 N N . ILE A 1 176 ? -9.983 0.218 1.399 1.00 95.75 176 ILE A N 1
ATOM 1324 C CA . ILE A 1 176 ? -10.670 0.735 2.600 1.00 95.75 176 ILE A CA 1
ATOM 1325 C C . ILE A 1 176 ? -10.829 2.263 2.520 1.00 95.75 176 ILE A C 1
ATOM 1327 O O . ILE A 1 176 ? -11.812 2.843 3.005 1.00 95.75 176 ILE A O 1
ATOM 1331 N N . GLY A 1 177 ? -9.821 2.921 1.944 1.00 94.44 177 GLY A N 1
ATOM 1332 C CA . GLY A 1 177 ? -9.840 4.343 1.634 1.00 94.44 177 GLY A CA 1
ATOM 1333 C C . GLY A 1 177 ? -10.751 4.659 0.448 1.00 94.44 177 GLY A C 1
ATOM 1334 O O . GLY A 1 177 ? -11.018 3.815 -0.403 1.00 94.44 177 GLY A O 1
ATOM 1335 N N . THR A 1 178 ? -11.209 5.903 0.394 1.00 95.62 178 THR A N 1
ATOM 1336 C CA . THR A 1 178 ? -12.004 6.441 -0.719 1.00 95.62 178 THR A CA 1
ATOM 1337 C C . THR A 1 178 ? -11.122 7.147 -1.750 1.00 95.62 178 THR A C 1
ATOM 1339 O O . THR A 1 178 ? -11.529 7.294 -2.893 1.00 95.62 178 THR A O 1
ATOM 1342 N N . ARG A 1 179 ? -9.911 7.577 -1.374 1.00 95.56 179 ARG A N 1
ATOM 1343 C CA . ARG A 1 179 ? -8.966 8.267 -2.264 1.00 95.56 179 ARG A CA 1
ATOM 1344 C C . ARG A 1 179 ? -7.550 7.748 -2.046 1.00 95.56 179 ARG A C 1
ATOM 1346 O O . ARG A 1 179 ? -7.169 7.470 -0.905 1.00 95.56 179 ARG A O 1
ATOM 1353 N N . VAL A 1 180 ? -6.792 7.639 -3.135 1.00 96.75 180 VAL A N 1
ATOM 1354 C CA . VAL A 1 180 ? -5.382 7.230 -3.141 1.00 96.75 180 VAL A CA 1
ATOM 1355 C C . VAL A 1 180 ? -4.509 8.419 -3.533 1.00 96.75 180 VAL A C 1
ATOM 1357 O O . VAL A 1 180 ? -4.831 9.142 -4.473 1.00 96.75 180 VAL A O 1
ATOM 1360 N N . PHE A 1 181 ? -3.410 8.617 -2.807 1.00 95.50 181 PHE A N 1
ATOM 1361 C CA . PHE A 1 181 ? -2.513 9.759 -2.969 1.00 95.50 181 PHE A CA 1
ATOM 1362 C C . PHE A 1 181 ? -1.204 9.389 -3.677 1.00 95.50 181 PHE A C 1
ATOM 1364 O O . PHE A 1 181 ? -0.544 8.393 -3.352 1.00 95.50 181 PHE A O 1
ATOM 1371 N N . GLY A 1 182 ? -0.771 10.276 -4.572 1.00 94.50 182 GLY A N 1
ATOM 1372 C CA . GLY A 1 182 ? 0.477 10.147 -5.321 1.00 94.50 182 GLY A CA 1
ATOM 1373 C C . GLY A 1 182 ? 0.362 9.254 -6.563 1.00 94.50 182 GLY A C 1
ATOM 1374 O O . GLY A 1 182 ? -0.728 8.783 -6.890 1.00 94.50 182 GLY A O 1
ATOM 1375 N N . PRO A 1 183 ? 1.486 9.028 -7.267 1.00 95.06 183 PRO A N 1
ATOM 1376 C CA . PRO A 1 183 ? 1.495 8.268 -8.509 1.00 95.06 183 PRO A CA 1
ATOM 1377 C C . PRO A 1 183 ? 1.239 6.782 -8.246 1.00 95.06 183 PRO A C 1
ATOM 1379 O O . PRO A 1 183 ? 1.778 6.200 -7.296 1.00 95.06 183 PRO A O 1
ATOM 1382 N N . VAL A 1 184 ? 0.425 6.177 -9.111 1.00 96.12 184 VAL A N 1
ATOM 1383 C CA . VAL A 1 184 ? 0.026 4.772 -9.033 1.00 96.12 184 VAL A CA 1
ATOM 1384 C C . VAL A 1 184 ? 0.378 4.047 -10.339 1.00 96.12 184 VAL A C 1
ATOM 1386 O O . VAL A 1 184 ? -0.049 4.479 -11.404 1.00 96.12 184 VAL A O 1
ATOM 1389 N N . PRO A 1 185 ? 1.110 2.924 -10.284 1.00 94.62 185 PRO A N 1
ATOM 1390 C CA . PRO A 1 185 ? 1.544 2.183 -11.465 1.00 94.62 185 PRO A CA 1
ATOM 1391 C C . PRO A 1 185 ? 0.388 1.468 -12.182 1.00 94.62 185 PRO A C 1
ATOM 1393 O O . PRO A 1 185 ? -0.430 0.787 -11.548 1.00 94.62 185 PRO A O 1
ATOM 1396 N N . HIS A 1 186 ? 0.366 1.500 -13.514 1.00 92.75 186 HIS A N 1
ATOM 1397 C CA . HIS A 1 186 ? -0.626 0.784 -14.328 1.00 92.75 186 HIS A CA 1
ATOM 1398 C C . HIS A 1 186 ? -0.583 -0.762 -14.183 1.00 92.75 186 HIS A C 1
ATOM 1400 O O . HIS A 1 186 ? -1.545 -1.466 -14.510 1.00 92.75 186 HIS A O 1
ATOM 1406 N N . GLU A 1 187 ? 0.492 -1.316 -13.607 1.00 92.06 187 GLU A N 1
ATOM 1407 C CA . GLU A 1 187 ? 0.744 -2.745 -13.380 1.00 92.06 187 GLU A CA 1
ATOM 1408 C C . GLU A 1 187 ? -0.321 -3.395 -12.490 1.00 92.06 187 GLU A C 1
ATOM 1410 O O . GLU A 1 187 ? -0.552 -4.608 -12.556 1.00 92.06 187 GLU A O 1
ATOM 1415 N N . LEU A 1 188 ? -0.988 -2.593 -11.663 1.00 93.31 188 LEU A N 1
ATOM 1416 C CA . LEU A 1 188 ? -2.086 -3.023 -10.804 1.00 93.31 188 LEU A CA 1
ATOM 1417 C C . LEU A 1 188 ? -3.284 -3.562 -11.608 1.00 93.31 188 LEU A C 1
ATOM 1419 O O . LEU A 1 188 ? -4.001 -4.422 -11.089 1.00 93.31 188 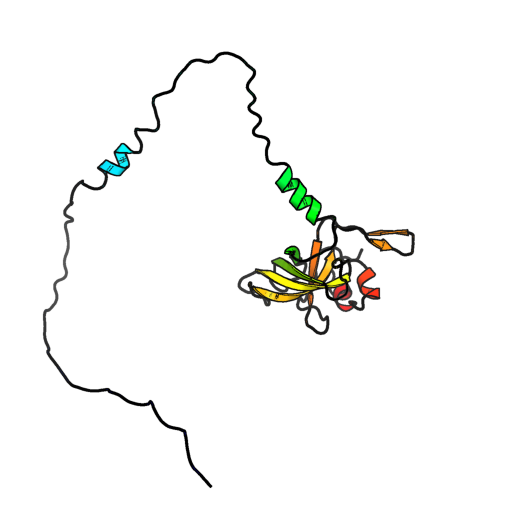LEU A O 1
ATOM 1423 N N . ARG A 1 189 ? -3.461 -3.174 -12.887 1.00 92.56 189 ARG A N 1
ATOM 1424 C CA . ARG A 1 189 ? -4.476 -3.781 -13.779 1.00 92.56 189 ARG A CA 1
ATOM 1425 C C . ARG A 1 189 ? -4.243 -5.279 -13.945 1.00 92.56 189 ARG A C 1
ATOM 1427 O O . ARG A 1 189 ? -5.148 -6.077 -13.715 1.00 92.56 189 ARG A O 1
ATOM 1434 N N . ARG A 1 190 ? -3.000 -5.678 -14.240 1.00 90.44 190 ARG A N 1
ATOM 1435 C CA . ARG A 1 190 ? -2.612 -7.094 -14.393 1.00 90.44 190 ARG A CA 1
ATOM 1436 C C . ARG A 1 190 ? -2.766 -7.886 -13.094 1.00 90.44 190 ARG A C 1
ATOM 1438 O O . ARG A 1 190 ? -2.963 -9.097 -13.124 1.00 90.44 190 ARG A O 1
ATOM 1445 N N . LYS A 1 191 ? -2.676 -7.211 -11.946 1.00 89.75 191 LYS A N 1
ATOM 1446 C CA . LYS A 1 191 ? -2.834 -7.807 -10.611 1.00 89.75 191 LYS A CA 1
ATOM 1447 C C . LYS A 1 191 ? -4.287 -7.807 -10.107 1.00 89.75 191 LYS A C 1
ATOM 1449 O O . LYS A 1 191 ? -4.509 -8.232 -8.981 1.00 89.75 191 LYS A O 1
ATOM 1454 N N . LYS A 1 192 ? -5.264 -7.419 -10.940 1.00 91.88 192 LYS A N 1
ATOM 1455 C CA . LYS A 1 192 ? -6.706 -7.351 -10.620 1.00 91.88 192 LYS A CA 1
ATOM 1456 C C . LYS A 1 192 ? -7.077 -6.308 -9.551 1.00 91.88 192 LYS A C 1
ATOM 1458 O O . LYS A 1 192 ? -8.145 -6.390 -8.954 1.00 91.88 192 LYS A O 1
ATOM 1463 N N . HIS A 1 193 ? -6.252 -5.279 -9.355 1.00 93.69 193 HIS A N 1
ATOM 1464 C CA . HIS A 1 193 ? -6.520 -4.169 -8.430 1.00 93.69 193 HIS A CA 1
ATOM 1465 C C . HIS A 1 193 ? -7.062 -2.928 -9.161 1.00 93.69 193 HIS A C 1
ATOM 1467 O O . HIS A 1 193 ? -6.638 -1.803 -8.909 1.00 93.69 193 HIS A O 1
ATOM 1473 N N . VAL A 1 194 ? -8.007 -3.128 -10.088 1.00 94.19 194 VAL A N 1
ATOM 1474 C CA . VAL A 1 194 ? -8.520 -2.067 -10.981 1.00 94.19 194 VAL A CA 1
ATOM 1475 C C . VAL A 1 194 ? -9.180 -0.926 -10.205 1.00 94.19 194 VAL A C 1
ATOM 1477 O O . VAL A 1 194 ? -8.979 0.234 -10.541 1.00 94.19 194 VAL A O 1
ATOM 1480 N N . LYS A 1 195 ? -9.893 -1.229 -9.116 1.00 94.75 195 LYS A N 1
ATOM 1481 C CA . LYS A 1 195 ? -10.552 -0.199 -8.300 1.00 94.75 195 LYS A CA 1
ATOM 1482 C C . LYS A 1 195 ? -9.572 0.793 -7.673 1.00 94.75 195 LYS A C 1
ATOM 1484 O O . LYS A 1 195 ? -9.905 1.960 -7.552 1.00 94.75 195 LYS A O 1
ATOM 1489 N N . ILE A 1 196 ? -8.361 0.354 -7.318 1.00 95.75 196 ILE A N 1
ATOM 1490 C CA . ILE A 1 196 ? -7.325 1.250 -6.781 1.00 95.75 196 ILE A CA 1
ATOM 1491 C C . ILE A 1 196 ? -6.899 2.262 -7.851 1.00 95.75 196 ILE A C 1
ATOM 1493 O O . ILE A 1 196 ? -6.711 3.429 -7.534 1.00 95.75 196 ILE A O 1
ATOM 1497 N N . LEU A 1 197 ? -6.817 1.837 -9.118 1.00 95.12 197 LEU A N 1
ATOM 1498 C CA . LEU A 1 197 ? -6.523 2.734 -10.239 1.00 95.12 197 LEU A CA 1
ATOM 1499 C C . LEU A 1 197 ? -7.610 3.782 -10.451 1.00 95.12 197 LEU A C 1
ATOM 1501 O O . LEU A 1 197 ? -7.291 4.926 -10.735 1.00 95.12 197 LEU A O 1
ATOM 1505 N N . THR A 1 198 ? -8.880 3.400 -10.323 1.00 94.69 198 THR A N 1
ATOM 1506 C CA . THR A 1 198 ? -10.003 4.332 -10.498 1.00 94.69 198 THR A CA 1
ATOM 1507 C C . THR A 1 198 ? -10.031 5.419 -9.419 1.00 94.69 198 THR A C 1
ATOM 1509 O O . THR A 1 198 ? -10.507 6.515 -9.679 1.00 94.69 198 THR A O 1
ATOM 1512 N N . LEU A 1 199 ? -9.519 5.129 -8.218 1.00 95.38 199 LEU A N 1
ATOM 1513 C CA . LEU A 1 199 ? -9.456 6.077 -7.097 1.00 95.38 199 LEU A CA 1
ATOM 1514 C C . LEU A 1 199 ? -8.156 6.899 -7.058 1.00 95.38 199 LEU A C 1
ATOM 1516 O O . LEU A 1 199 ? -7.977 7.708 -6.143 1.00 95.38 199 LEU A O 1
ATOM 1520 N N . ALA A 1 200 ? -7.227 6.643 -7.981 1.00 95.56 200 ALA A N 1
ATOM 1521 C CA . ALA A 1 200 ? -5.922 7.284 -8.012 1.00 95.56 200 ALA A CA 1
ATOM 1522 C C . ALA A 1 200 ? -5.991 8.666 -8.667 1.00 95.56 200 ALA A C 1
ATOM 1524 O O . ALA A 1 200 ? -6.678 8.863 -9.664 1.00 95.56 200 ALA A O 1
ATOM 1525 N N . GLU A 1 201 ? -5.228 9.608 -8.118 1.00 92.19 201 GLU A N 1
ATOM 1526 C CA . GLU A 1 201 ? -5.113 10.966 -8.656 1.00 92.19 201 GLU A CA 1
ATOM 1527 C C . GLU A 1 201 ? -4.208 11.040 -9.895 1.00 92.19 201 GLU A C 1
ATOM 1529 O O . GLU A 1 201 ? -4.507 11.776 -10.829 1.00 92.19 201 GLU A O 1
ATOM 1534 N N . HIS A 1 202 ? -3.129 10.250 -9.933 1.00 92.00 202 HIS A N 1
ATOM 1535 C CA . HIS A 1 202 ? -2.198 10.203 -11.061 1.00 92.00 202 HIS A CA 1
ATOM 1536 C C . HIS A 1 202 ? -1.743 8.764 -11.342 1.00 92.00 202 HIS A C 1
ATOM 1538 O O . HIS A 1 202 ? -1.415 8.020 -10.412 1.00 92.00 202 HIS A O 1
ATOM 1544 N N . ILE A 1 203 ? -1.707 8.369 -12.618 1.00 93.06 203 ILE A N 1
ATOM 1545 C CA . ILE A 1 203 ? -1.321 7.021 -13.065 1.00 93.06 203 ILE A CA 1
ATOM 1546 C C . ILE A 1 203 ? 0.016 7.099 -13.813 1.00 93.06 203 ILE A C 1
ATOM 1548 O O . ILE A 1 203 ? 0.187 7.977 -14.654 1.00 93.06 203 ILE A O 1
ATOM 1552 N N . ALA A 1 204 ? 0.939 6.183 -13.504 1.00 86.00 204 ALA A N 1
ATOM 1553 C CA . ALA A 1 204 ? 2.296 6.086 -14.060 1.00 86.00 204 ALA A CA 1
ATOM 1554 C C . ALA A 1 204 ? 2.582 4.725 -14.727 1.00 86.00 204 ALA A C 1
ATOM 1556 O O . ALA A 1 204 ? 1.863 3.740 -14.421 1.00 86.00 204 ALA A O 1
#

Radius of gyration: 32.81 Å; Cα contacts (8 Å, |Δi|>4): 322; chains: 1; bounding box: 76×78×88 Å

Solvent-accessible surface area (backbone atoms only — not comparable to full-atom values): 12740 Å² total; per-residue (Å²): 132,81,90,85,92,86,83,88,87,82,90,87,84,82,88,80,89,79,89,82,86,80,89,85,79,91,84,89,80,88,83,81,87,78,89,83,80,91,79,74,60,66,68,63,59,58,66,69,68,75,78,76,82,88,83,88,75,83,86,82,79,98,77,74,84,74,72,77,74,71,67,64,62,60,64,45,53,57,52,54,62,44,58,39,62,50,33,65,71,39,74,29,38,43,32,36,67,33,24,42,48,30,30,29,31,62,44,38,74,87,37,94,84,26,34,54,78,47,34,51,30,36,27,33,27,71,36,42,44,93,90,28,86,37,56,59,68,42,77,44,34,28,36,28,48,31,30,30,37,71,43,77,47,95,88,69,53,71,50,68,39,92,50,46,26,24,36,49,25,48,96,87,64,47,67,70,33,84,43,34,59,59,72,34,50,61,66,26,53,85,59,72,39,50,69,60,60,75,36,38,77,38,79,86

Organism: NCBI:txid586396

Sequence (204 aa):
MAASFVSKFSRVGRSLLGGLSNNISSVAASSTSPELTSSSNALYQMLENLSYRLFGYVLPCDSCLFLMEEPSSWLSILHQQHRTFIQMRTVLKVADNSGAKKVMCIQALKGRKGARLGDTIVASVKEAMPNGKVKKGKVVYGVVVRAAMQKGRCDGSEVKFDDNAVVLVDKQGQPIGTRVFGPVPHELRRKKHVKILTLAEHIA

InterPro domains:
  IPR000218 Large ribosomal subunit protein uL14 [MF_01367] (85-204)
  IPR000218 Large ribosomal subunit protein uL14 [PF00238] (86-203)
  IPR000218 Large ribosomal subunit protein uL14 [PTHR11761] (81-204)
  IPR000218 Large ribosomal subunit protein uL14 [SM01374] (85-204)
  IPR005745 Large ribosomal subunit protein uL14, bacteria [TIGR01067] (86-203)
  IPR019972 Large ribosomal subunit protein uL14, conserved site [PS00049] (142-168)
  IPR036853 Large ribosomal subunit protein uL14 superfamily [G3DSA:2.40.150.20] (85-204)
  IPR036853 Large ribosomal subunit protein uL14 superfamily [SSF50193] (86-203)

Secondary structure (DSSP, 8-state):
--------------------------------------SSSHHHHHSSTTSSSS-------S---------HHHHHHHHHHHSS-B-TT-EEEE-BSSSEEEEEEEEESS-SS-B-TT-EEEEEEEEE-TTSSS-TT-EEEEEEEE-SS-EE-TTS-EE--SS-EEEEE-TTS-BSSS-EEEEE-GGGTTTT-HHHHHTEEEE-

Foldseek 3Di:
DDDDDDDDDDDDDDDDDDDDDDDDDDDDDDDDDDDDDDDPCVVVVVVVVVPDDPDDDDDDDDDPPVPPPPPPVVVVVVVVLQAAAQAAQRKAAEFFQQFAGIWGFHAWDPDPRHDDQFGKTWTAGCGGHPPGNDDHGDIFIWTWFAGQHWDADPVRDIDGDPGTYTFTAHPVLHGSGQAGHDEGEPCNVVSVNVVNVVRYPHYD

pLDDT: mean 73.26, std 25.6, range [28.59, 98.12]

Nearest PDB structures (foldseek):
  6xyw-assembly1_Ak  TM=9.784E-01  e=1.956E-18  Arabidopsis thaliana
  1vy7-assembly1_BO  TM=9.818E-01  e=8.434E-16  Thermus thermophilus HB8
  6n1d-assembly2_BL14  TM=9.763E-01  e=4.319E-15  Thermus thermophilus HB27
  8fn2-assembly1_M  TM=9.720E-01  e=4.721E-14  Borreliella burgdorferi B31
  8uua-assembly1_M  TM=9.773E-01  e=8.967E-14  Listeria innocua